Protein AF-A0AAX6GAZ0-F1 (afdb_monomer)

Solvent-accessible surface area (backbone atoms only — not comparable to full-atom values): 19601 Å² total; per-residue (Å²): 135,83,89,80,84,90,84,85,88,91,88,88,88,86,86,82,84,84,81,87,78,88,78,80,88,73,84,75,77,78,73,73,80,70,74,79,78,66,53,72,72,72,68,35,82,92,68,71,55,68,72,58,49,54,53,49,58,52,44,58,52,51,55,28,53,52,43,51,53,56,55,27,67,72,35,75,94,28,41,44,47,46,77,62,55,50,72,45,31,72,80,40,68,53,63,86,88,62,50,61,71,64,56,48,65,75,39,65,75,44,31,40,77,50,67,48,97,87,68,48,50,33,38,30,56,26,77,65,35,48,52,50,53,52,50,53,50,51,54,43,60,77,41,41,69,58,40,52,51,44,54,50,47,56,25,52,35,17,77,81,26,39,45,51,43,68,64,55,58,74,41,27,73,48,46,55,47,61,94,51,36,92,81,50,54,56,72,74,40,69,72,47,35,41,83,46,78,55,94,95,39,54,25,40,30,59,68,57,88,57,73,88,62,64,60,51,72,66,54,59,55,45,63,76,75,40,94,68,80,78,58,60,95,48,45,38,60,73,63,77,90,82,86,75,65,94,84,59,77,62,53,82,82,42,47,72,62,50,52,56,58,35,66,42,63,23,58,35,52,61,39,91,61,86,82,58,54,85,90,37,74,44,39,56,48,24,37,50,48,40,50,55,46,58,32,66,50,21,77,81,59,62,77,65,72,70,65,59,60,76,44,23,77,45,54,64,36,86,87,129

Sequence (320 aa):
MYLRSGIIRPYGSYSFVLMETSHSSLWSCQKRWMTKSKRVQDRSKKKRVHDLEIATERWKVVSKVLTVMEILRKEPEQIIPIRRLEQYRQQINLSKPHKVADFVRKSPKLFELYRDKKGIIWCGLTEKAEKLVEEETRILEDHTEKAVEYVTRFLMMSVDKKLQLDKISIFRRDLGLPHNFRTKWIHMFPEHFRVVQFEDVEYLELISWNPSWAVTELEKRASVQSDFELHSPGLLSLPFPMKFPPNFKKIFRHGGKIEHFQKRPYLSPYADARELIAGSQEFDKRAIAVMHEMLSFTIEKRLVTDHLTHFRREFVMPQS

Foldseek 3Di:
DDDDDDDDDDDDDDDDDDDDDDDDDDPPPPPPPPPPPDPPVNVPPVPDDVVVVVVVVVVLLVQLLVQLQLVLVPDVVSKDFLVVVQVCCVVSVPDPPDRPVNSQVVCVQFWDWDADPVRTIMIGGDPNNVVVVVVLVVVLVVCLVVLLLLVLLVLLLFLQSKDFPVLVLVCCQQLSHDPCNPPPSQVVCPQAWDWDDDPNTIMIHGDDDDVVSLAFPQRVVDVVVDPDDPDDPFKDLAFDDDDDDPPPPCCVVCVVVNVVLSRDIEGRSNDNCPPPDAPDSNLASNLVNVLQRNLVSTPVSDDDVVSSVSCCNRNVHDDD

Structure (mmCIF, N/CA/C/O backbone):
data_AF-A0AAX6GAZ0-F1
#
_entry.id   AF-A0AAX6GAZ0-F1
#
loop_
_atom_site.group_PDB
_atom_site.id
_atom_site.type_symbol
_atom_site.label_atom_id
_atom_site.label_alt_id
_atom_site.label_comp_id
_atom_site.label_asym_id
_atom_site.label_entity_id
_atom_site.label_seq_id
_atom_site.pdbx_PDB_ins_code
_atom_site.Cartn_x
_atom_site.Cartn_y
_atom_site.Cartn_z
_atom_site.occupancy
_atom_site.B_iso_or_equiv
_atom_site.auth_seq_id
_atom_site.auth_comp_id
_atom_site.auth_asym_id
_atom_site.auth_atom_id
_atom_site.pdbx_PDB_model_num
ATOM 1 N N . MET A 1 1 ? 6.257 -54.337 12.267 1.00 31.34 1 MET A N 1
ATOM 2 C CA . MET A 1 1 ? 6.818 -55.338 13.205 1.00 31.34 1 MET A CA 1
ATOM 3 C C . MET A 1 1 ? 7.092 -56.609 12.405 1.00 31.34 1 MET A C 1
ATOM 5 O O . MET A 1 1 ? 6.260 -56.910 11.564 1.00 31.34 1 MET A O 1
ATOM 9 N N . TYR A 1 2 ? 8.231 -57.277 12.665 1.00 29.69 2 TYR A N 1
ATOM 10 C CA . TYR A 1 2 ? 8.937 -58.332 11.886 1.00 29.69 2 TYR A CA 1
ATOM 11 C C . TYR A 1 2 ? 9.709 -57.794 10.652 1.00 29.69 2 TYR A C 1
ATOM 13 O O . TYR A 1 2 ? 9.081 -57.324 9.715 1.00 29.69 2 TYR A O 1
ATOM 21 N N . LEU A 1 3 ? 11.040 -57.543 10.681 1.00 24.56 3 LEU A N 1
ATOM 22 C CA . LEU A 1 3 ? 12.240 -58.434 10.764 1.00 24.56 3 LEU A CA 1
ATOM 23 C C . LEU A 1 3 ? 12.282 -59.434 9.579 1.00 24.56 3 LEU A C 1
ATOM 25 O O . LEU A 1 3 ? 11.281 -60.094 9.363 1.00 24.56 3 LEU A O 1
ATOM 29 N N . ARG A 1 4 ? 13.359 -59.667 8.803 1.00 23.88 4 ARG A N 1
ATOM 30 C CA . ARG A 1 4 ? 14.816 -59.450 8.961 1.00 23.88 4 ARG A CA 1
ATOM 31 C C . ARG A 1 4 ? 15.553 -59.829 7.642 1.00 23.88 4 ARG A C 1
ATOM 33 O O . ARG A 1 4 ? 15.038 -60.671 6.921 1.00 23.88 4 ARG A O 1
ATOM 40 N N . SER A 1 5 ? 16.779 -59.296 7.456 1.00 26.17 5 SER A N 1
ATOM 41 C CA . SER A 1 5 ? 17.986 -59.861 6.765 1.00 26.17 5 SER A CA 1
ATOM 42 C C . SER A 1 5 ? 17.889 -60.284 5.283 1.00 26.17 5 SER A C 1
ATOM 44 O O . SER A 1 5 ? 17.042 -61.089 4.943 1.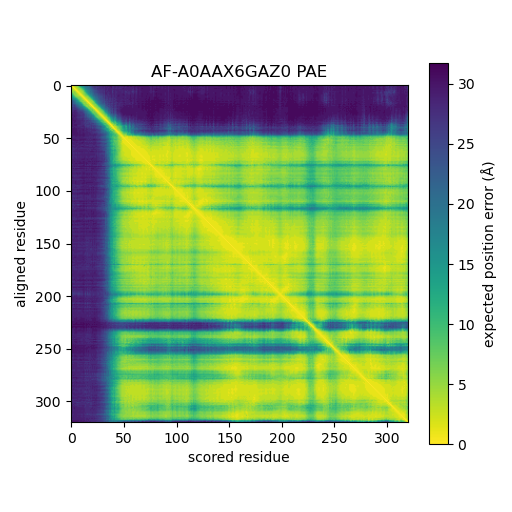00 26.17 5 SER A O 1
ATOM 46 N N . GLY A 1 6 ? 18.705 -59.781 4.339 1.00 24.28 6 GLY A N 1
ATOM 47 C CA . GLY A 1 6 ? 20.176 -59.941 4.190 1.00 24.28 6 GLY A CA 1
ATOM 48 C C . GLY A 1 6 ? 20.452 -61.131 3.234 1.00 24.28 6 GLY A C 1
ATOM 49 O O . GLY A 1 6 ? 19.727 -62.103 3.333 1.00 24.28 6 GLY A O 1
ATOM 50 N N . ILE A 1 7 ? 21.402 -61.218 2.290 1.00 24.00 7 ILE A N 1
ATOM 51 C CA . ILE A 1 7 ? 22.752 -60.660 2.090 1.00 24.00 7 ILE A CA 1
ATOM 52 C C . ILE A 1 7 ? 23.329 -61.348 0.790 1.00 24.00 7 ILE A C 1
ATOM 54 O O . ILE A 1 7 ? 22.975 -62.491 0.530 1.00 24.00 7 ILE A O 1
ATOM 58 N N . ILE A 1 8 ? 24.252 -60.686 0.051 1.00 24.16 8 ILE A N 1
ATOM 59 C CA . ILE A 1 8 ? 25.306 -61.199 -0.903 1.00 24.16 8 ILE A CA 1
ATOM 60 C C . ILE A 1 8 ? 24.989 -61.583 -2.391 1.00 24.16 8 ILE A C 1
ATOM 62 O O . ILE A 1 8 ? 24.456 -62.643 -2.683 1.00 24.16 8 ILE A O 1
ATOM 66 N N . ARG A 1 9 ? 25.389 -60.663 -3.311 1.00 24.00 9 ARG A N 1
ATOM 67 C CA . ARG A 1 9 ? 26.355 -60.664 -4.479 1.00 24.00 9 ARG A CA 1
ATOM 68 C C . ARG A 1 9 ? 27.003 -61.989 -4.997 1.00 24.00 9 ARG A C 1
ATOM 70 O O . ARG A 1 9 ? 26.884 -62.977 -4.292 1.00 24.00 9 ARG A O 1
ATOM 77 N N . PRO A 1 10 ? 27.862 -62.023 -6.069 1.00 34.75 10 PRO A N 1
ATOM 78 C CA . PRO A 1 10 ? 28.277 -61.036 -7.112 1.00 34.75 10 PRO A CA 1
ATOM 79 C C . PRO A 1 10 ? 28.327 -61.621 -8.561 1.00 34.75 10 PRO A C 1
ATOM 81 O O . PRO A 1 10 ? 28.002 -62.777 -8.751 1.00 34.75 10 PRO A O 1
ATOM 84 N N . TYR A 1 11 ? 28.736 -60.816 -9.558 1.00 24.19 11 TYR A N 1
ATOM 85 C CA . TYR A 1 11 ? 29.597 -61.075 -10.751 1.00 24.19 11 TYR A CA 1
ATOM 86 C C . TYR A 1 11 ? 29.263 -59.929 -11.739 1.00 24.19 11 TYR A C 1
ATOM 88 O O . TYR A 1 11 ? 28.099 -59.673 -12.006 1.00 24.19 11 TYR A O 1
ATOM 96 N N . GLY A 1 12 ? 30.175 -59.069 -12.184 1.00 26.08 12 GLY A N 1
ATOM 97 C CA . GLY A 1 12 ? 31.388 -59.378 -12.917 1.00 26.08 12 GLY A CA 1
ATOM 98 C C . GLY A 1 12 ? 32.202 -58.107 -13.175 1.00 26.08 12 GLY A C 1
ATOM 99 O O . GLY A 1 12 ? 31.704 -56.982 -13.170 1.00 26.08 12 GLY A O 1
ATOM 100 N N . SER A 1 13 ? 33.488 -58.358 -13.319 1.00 22.81 13 SER A N 1
ATOM 101 C CA . SER A 1 13 ? 34.640 -57.476 -13.296 1.00 22.81 13 SER A CA 1
ATOM 102 C C . SER A 1 13 ? 34.989 -57.001 -14.705 1.00 22.81 13 SER A C 1
ATOM 104 O O . SER A 1 13 ? 35.033 -57.817 -15.617 1.00 22.81 13 SER A O 1
ATOM 106 N N . TYR A 1 14 ? 35.375 -55.735 -14.855 1.00 24.91 14 TYR A N 1
ATOM 107 C CA . TYR A 1 14 ? 36.353 -55.339 -15.868 1.00 24.91 14 TYR A CA 1
ATOM 108 C C . TYR A 1 14 ? 37.360 -54.387 -15.226 1.00 24.91 14 TYR A C 1
ATOM 110 O O . TYR A 1 14 ? 37.034 -53.266 -14.843 1.00 24.91 14 TYR A O 1
ATOM 118 N N . SER A 1 15 ? 38.583 -54.892 -15.082 1.00 21.42 15 SER A N 1
ATOM 119 C CA . SER A 1 15 ? 39.784 -54.136 -14.749 1.00 21.42 15 SER A CA 1
ATOM 120 C C . SER A 1 15 ? 40.523 -53.840 -16.050 1.00 21.42 15 SER A C 1
ATOM 122 O O . SER A 1 15 ? 40.784 -54.768 -16.815 1.00 21.42 15 SER A O 1
ATOM 124 N N . PHE A 1 16 ? 40.931 -52.590 -16.270 1.00 24.64 16 PHE A N 1
ATOM 125 C CA . PHE A 1 16 ? 42.102 -52.305 -17.095 1.00 24.64 16 PHE A CA 1
ATOM 126 C C . PHE A 1 16 ? 42.997 -51.271 -16.400 1.00 24.64 16 PHE A C 1
ATOM 128 O O . PHE A 1 16 ? 42.630 -50.122 -16.178 1.00 24.64 16 PHE A O 1
ATOM 135 N N . VAL A 1 17 ? 44.129 -51.820 -15.971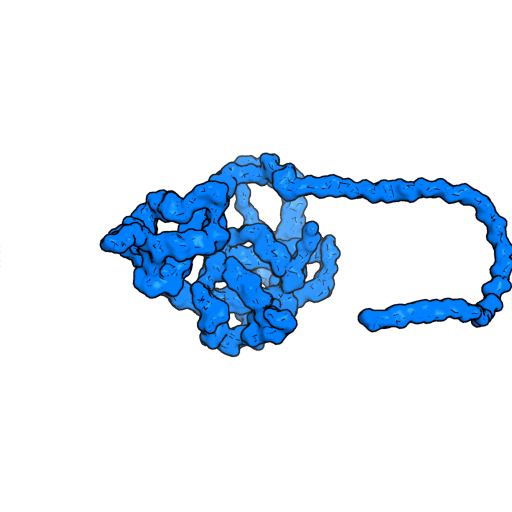 1.00 24.67 17 VAL A N 1
ATOM 136 C CA . VAL A 1 17 ? 45.457 -51.314 -15.611 1.00 24.67 17 VAL A CA 1
ATOM 137 C C . VAL A 1 17 ? 45.743 -49.808 -15.773 1.00 24.67 17 VAL A C 1
ATOM 139 O O . VAL A 1 17 ? 45.821 -49.271 -16.872 1.00 24.67 17 VAL A O 1
ATOM 142 N N . LEU A 1 18 ? 45.968 -49.197 -14.606 1.00 23.12 18 LEU A N 1
ATOM 143 C CA . LEU A 1 18 ? 47.076 -48.325 -14.178 1.00 23.12 18 LEU A CA 1
ATOM 144 C C . LEU A 1 18 ? 47.993 -47.692 -15.243 1.00 23.12 18 LEU A C 1
ATOM 146 O O . LEU A 1 18 ? 48.756 -48.374 -15.921 1.00 23.12 18 LEU A O 1
ATOM 150 N N . MET A 1 19 ? 48.108 -46.366 -15.161 1.00 23.67 19 MET A N 1
ATOM 151 C CA . MET A 1 19 ? 49.418 -45.721 -15.189 1.00 23.67 19 MET A CA 1
ATOM 152 C C . MET A 1 19 ? 49.495 -44.752 -14.004 1.00 23.67 19 MET A C 1
ATOM 154 O O . MET A 1 19 ? 48.753 -43.773 -13.924 1.00 23.67 19 MET A O 1
ATOM 158 N N . GLU A 1 20 ? 50.333 -45.107 -13.033 1.00 22.83 20 GLU A N 1
ATOM 159 C CA . GLU A 1 20 ? 50.678 -44.284 -11.880 1.00 22.83 20 GLU A CA 1
ATOM 160 C C . GLU A 1 20 ? 51.529 -43.092 -12.319 1.00 22.83 20 GLU A C 1
ATOM 162 O O . GLU A 1 20 ? 52.577 -43.259 -12.937 1.00 22.83 20 GLU A O 1
ATOM 167 N N . THR A 1 21 ? 51.145 -41.899 -11.880 1.00 25.84 21 THR A N 1
ATOM 168 C CA . THR A 1 21 ? 52.117 -40.892 -11.452 1.00 25.84 21 THR A CA 1
ATOM 169 C C . THR A 1 21 ? 51.657 -40.364 -10.104 1.00 25.84 21 THR A C 1
ATOM 171 O O . THR A 1 21 ? 50.652 -39.663 -9.983 1.00 25.84 21 THR A O 1
ATOM 174 N N . SER A 1 22 ? 52.383 -40.792 -9.082 1.00 25.97 22 SER A N 1
ATOM 175 C CA . SER A 1 22 ? 52.376 -40.288 -7.719 1.00 25.97 22 SER A CA 1
ATOM 176 C C . SER A 1 22 ? 52.582 -38.773 -7.697 1.00 25.97 22 SER A C 1
ATOM 178 O O . SER A 1 22 ? 53.432 -38.276 -8.415 1.00 25.97 22 SER A O 1
ATOM 180 N N . HIS A 1 23 ? 51.821 -38.049 -6.869 1.00 26.89 23 HIS A N 1
ATOM 181 C CA . HIS A 1 23 ? 52.318 -36.952 -6.026 1.00 26.89 23 HIS A CA 1
ATOM 182 C C . HIS A 1 23 ? 51.194 -36.446 -5.099 1.00 26.89 23 HIS A C 1
ATOM 184 O O . HIS A 1 23 ? 50.243 -35.796 -5.519 1.00 26.89 23 HIS A O 1
ATOM 190 N N . SER A 1 24 ? 51.334 -36.786 -3.813 1.00 27.95 24 SER A N 1
ATOM 191 C CA . SER A 1 24 ? 50.908 -36.025 -2.626 1.00 27.95 24 SER A CA 1
ATOM 192 C C . SER A 1 24 ? 49.615 -35.197 -2.716 1.00 27.95 24 SER A C 1
ATOM 194 O O . SER A 1 24 ? 49.619 -34.032 -3.118 1.00 27.95 24 SER A O 1
ATOM 196 N N . SER A 1 25 ? 48.524 -35.747 -2.181 1.00 25.48 25 SER A N 1
ATOM 197 C CA . SER A 1 25 ? 47.324 -34.993 -1.820 1.00 25.48 25 SER A CA 1
ATOM 198 C C . SER A 1 25 ? 47.608 -34.047 -0.644 1.00 25.48 25 SER A C 1
ATOM 200 O O . SER A 1 25 ? 47.438 -34.411 0.521 1.00 25.48 25 SER A O 1
ATOM 202 N N . LEU A 1 26 ? 48.011 -32.812 -0.935 1.00 26.64 26 LEU A N 1
ATOM 203 C CA . LEU A 1 26 ? 47.808 -31.699 -0.013 1.00 26.64 26 LEU A CA 1
ATOM 204 C C . LEU A 1 26 ? 46.332 -31.314 -0.084 1.00 26.64 26 LEU A C 1
ATOM 206 O O . LEU A 1 26 ? 45.856 -30.802 -1.096 1.00 26.64 26 LEU A O 1
ATOM 210 N N . TRP A 1 27 ? 45.602 -31.583 0.995 1.00 27.09 27 TRP A N 1
ATOM 211 C CA . TRP A 1 27 ? 44.260 -31.059 1.212 1.00 27.09 27 TRP A CA 1
ATOM 212 C C . TRP A 1 27 ? 44.312 -29.528 1.191 1.00 27.09 27 TRP A C 1
ATOM 214 O O . TRP A 1 27 ? 44.574 -28.874 2.202 1.00 27.09 27 TRP A O 1
ATOM 224 N N . SER A 1 28 ? 44.061 -28.935 0.026 1.00 29.05 28 SER A N 1
ATOM 225 C CA . SER A 1 28 ? 43.787 -27.513 -0.089 1.00 29.05 28 SER A CA 1
ATOM 226 C C . SER A 1 28 ? 42.382 -27.274 0.459 1.00 29.05 28 SER A C 1
ATOM 228 O O . SER A 1 28 ? 41.362 -27.387 -0.215 1.00 29.05 28 SER A O 1
ATOM 230 N N . CYS A 1 29 ? 42.328 -26.966 1.752 1.00 28.50 29 CYS A N 1
ATOM 231 C CA . CYS A 1 29 ? 41.165 -26.367 2.379 1.00 28.50 29 CYS A CA 1
ATOM 232 C C . CYS A 1 29 ? 40.899 -25.033 1.664 1.00 28.50 29 CYS A C 1
ATOM 234 O O . CYS A 1 29 ? 41.477 -24.000 2.013 1.00 28.50 29 CYS A O 1
ATOM 236 N N . GLN A 1 30 ? 40.067 -25.056 0.617 1.00 33.41 30 GLN A N 1
ATOM 237 C CA . GLN A 1 30 ? 39.511 -23.857 0.004 1.00 33.41 30 GLN A CA 1
ATOM 238 C C . GLN A 1 30 ? 38.629 -23.185 1.056 1.00 33.41 30 GLN A C 1
ATOM 240 O O . GLN A 1 30 ? 37.420 -23.398 1.145 1.00 33.41 30 GLN A O 1
ATOM 245 N N . LYS A 1 31 ? 39.262 -22.354 1.889 1.00 29.17 31 LYS A N 1
ATOM 246 C CA . LYS A 1 31 ? 38.588 -21.349 2.699 1.00 29.17 31 LYS A CA 1
ATOM 247 C C . LYS A 1 31 ? 37.844 -20.447 1.726 1.00 29.17 31 LYS A C 1
ATOM 249 O O . LYS A 1 31 ? 38.404 -19.498 1.185 1.00 29.17 31 LYS A O 1
ATOM 254 N N . ARG A 1 32 ? 36.570 -20.757 1.496 1.00 29.94 32 ARG A N 1
ATOM 255 C CA . ARG A 1 32 ? 35.596 -19.833 0.927 1.00 29.94 32 ARG A CA 1
ATOM 256 C C . ARG A 1 32 ? 35.635 -18.611 1.837 1.00 29.94 32 ARG A C 1
ATOM 258 O O . ARG A 1 32 ? 35.181 -18.672 2.980 1.00 29.94 32 ARG A O 1
ATOM 265 N N . TRP A 1 33 ? 36.244 -17.525 1.372 1.00 26.61 33 TRP A N 1
ATOM 266 C CA . TRP A 1 33 ? 36.152 -16.237 2.040 1.00 26.61 33 TRP A CA 1
ATOM 267 C C . TRP A 1 33 ? 34.685 -15.826 1.957 1.00 26.61 33 TRP A C 1
ATOM 269 O O . TRP A 1 33 ? 34.254 -15.190 1.000 1.00 26.61 33 TRP A O 1
ATOM 279 N N . MET A 1 34 ? 33.886 -16.253 2.937 1.00 28.30 34 MET A N 1
ATOM 280 C CA . MET A 1 34 ? 32.568 -15.688 3.152 1.00 28.30 34 MET A CA 1
ATOM 281 C C . MET A 1 34 ? 32.798 -14.208 3.412 1.00 28.30 34 MET A C 1
ATOM 283 O O . MET A 1 34 ? 33.282 -13.818 4.478 1.00 28.30 34 MET A O 1
ATOM 287 N N . THR A 1 35 ? 32.483 -13.370 2.426 1.00 39.78 35 THR A N 1
ATOM 288 C CA . THR A 1 35 ? 32.323 -11.941 2.653 1.00 39.78 35 THR A CA 1
ATOM 289 C C . THR A 1 35 ? 31.404 -11.806 3.855 1.00 39.78 35 THR A C 1
ATOM 291 O O . THR A 1 35 ? 30.259 -12.256 3.795 1.00 39.78 35 THR A O 1
ATOM 294 N N . LYS A 1 36 ? 31.913 -11.262 4.968 1.00 36.78 36 LYS A N 1
ATOM 295 C CA . LYS A 1 36 ? 31.123 -11.016 6.176 1.00 36.78 36 LYS A CA 1
ATOM 296 C C . LYS A 1 36 ? 29.946 -10.132 5.774 1.00 36.78 36 LYS A C 1
ATOM 298 O O . LYS A 1 36 ? 30.092 -8.912 5.672 1.00 36.78 36 LYS A O 1
ATOM 303 N N . SER A 1 37 ? 28.795 -10.741 5.497 1.00 43.91 37 SER A N 1
ATOM 304 C CA . SER A 1 37 ? 27.565 -10.017 5.222 1.00 43.91 37 SER A CA 1
ATOM 305 C C . SER A 1 37 ? 27.183 -9.329 6.523 1.00 43.91 37 SER A C 1
ATOM 307 O O . SER A 1 37 ? 26.606 -9.926 7.429 1.00 43.91 37 SER A O 1
ATOM 309 N N . LYS A 1 38 ? 27.619 -8.075 6.677 1.00 41.69 38 LYS A N 1
ATOM 310 C CA . LYS A 1 38 ? 27.139 -7.210 7.752 1.00 41.69 38 LYS A CA 1
ATOM 311 C C . LYS A 1 38 ? 25.622 -7.181 7.636 1.00 41.69 38 LYS A C 1
ATOM 313 O O . LYS A 1 38 ? 25.120 -6.805 6.572 1.00 41.69 38 LYS A O 1
ATOM 318 N N . ARG A 1 39 ? 24.921 -7.554 8.715 1.00 43.38 39 ARG A N 1
ATOM 319 C CA . ARG A 1 39 ? 23.458 -7.460 8.808 1.00 43.38 39 ARG A CA 1
ATOM 320 C C . ARG A 1 39 ? 23.029 -6.078 8.313 1.00 43.38 39 ARG A C 1
ATOM 322 O O . ARG A 1 39 ? 23.723 -5.089 8.554 1.00 43.38 39 ARG A O 1
ATOM 329 N N . VAL A 1 40 ? 21.884 -5.984 7.638 1.00 47.94 40 VAL A N 1
ATOM 330 C CA . VAL A 1 40 ? 21.352 -4.710 7.111 1.00 47.94 40 VAL A CA 1
ATOM 331 C C . VAL A 1 40 ? 21.334 -3.618 8.195 1.00 47.94 40 VAL A C 1
ATOM 333 O O . VAL A 1 40 ? 21.665 -2.461 7.928 1.00 47.94 40 VAL A O 1
ATOM 336 N N . GLN A 1 41 ? 21.085 -4.006 9.451 1.00 45.56 41 GLN A N 1
ATOM 337 C CA . GLN A 1 41 ? 21.157 -3.118 10.613 1.00 45.56 41 GLN A CA 1
ATOM 338 C C . GLN A 1 41 ? 22.557 -2.508 10.842 1.00 45.56 41 GLN A C 1
ATOM 340 O O . GLN A 1 41 ? 22.654 -1.302 11.081 1.00 45.56 41 GLN A O 1
ATOM 345 N N . ASP A 1 42 ? 23.640 -3.268 10.661 1.00 43.31 42 ASP A N 1
ATOM 346 C CA . ASP A 1 42 ? 25.026 -2.793 10.808 1.00 43.31 42 ASP A CA 1
ATOM 347 C C . ASP A 1 42 ? 25.480 -1.901 9.646 1.00 43.31 42 ASP A C 1
ATOM 349 O O . ASP A 1 42 ? 26.317 -1.014 9.826 1.00 43.31 42 ASP A O 1
ATOM 353 N N . ARG A 1 43 ? 24.900 -2.071 8.449 1.00 49.47 43 ARG A N 1
ATOM 354 C CA . ARG A 1 43 ? 25.117 -1.149 7.316 1.00 49.47 43 ARG A CA 1
ATOM 355 C C . ARG A 1 43 ? 24.449 0.218 7.536 1.00 49.47 43 ARG A C 1
ATOM 357 O O . ARG A 1 43 ? 24.825 1.185 6.870 1.00 49.47 43 ARG A O 1
ATOM 364 N N . SER A 1 44 ? 23.476 0.304 8.449 1.00 53.56 44 SER A N 1
ATOM 365 C CA . SER A 1 44 ? 22.546 1.436 8.549 1.00 53.56 44 SER A CA 1
ATOM 366 C C . SER A 1 44 ? 22.961 2.551 9.519 1.00 53.56 44 SER A C 1
ATOM 368 O O . SER A 1 44 ? 22.651 3.700 9.235 1.00 53.56 44 SER A O 1
ATOM 370 N N . LYS A 1 45 ? 23.719 2.293 10.598 1.00 48.84 45 LYS A N 1
ATOM 371 C CA . LYS A 1 45 ? 23.986 3.310 11.650 1.00 48.84 45 LYS A CA 1
ATOM 372 C C . LYS A 1 45 ? 24.606 4.632 11.149 1.00 48.84 45 LYS A C 1
ATOM 374 O O . LYS A 1 45 ? 24.386 5.666 11.756 1.00 48.84 45 LYS A O 1
ATOM 379 N N . LYS A 1 46 ? 25.347 4.626 10.029 1.00 51.19 46 LYS A N 1
ATOM 380 C CA . LYS A 1 46 ? 25.949 5.832 9.405 1.00 51.19 46 LYS A CA 1
ATOM 381 C C . LYS A 1 46 ? 25.137 6.422 8.232 1.00 51.19 46 LYS A C 1
ATOM 383 O O . LYS A 1 46 ? 25.620 7.326 7.551 1.00 51.19 46 LYS A O 1
ATOM 388 N N . LYS A 1 47 ? 23.966 5.859 7.916 1.00 55.88 47 LYS A N 1
ATOM 389 C CA . LYS A 1 47 ? 23.162 6.172 6.716 1.00 55.88 47 LYS A CA 1
ATOM 390 C C . LYS A 1 47 ? 21.714 6.573 7.023 1.00 55.88 47 LYS A C 1
ATOM 392 O O . LYS A 1 47 ? 20.962 6.811 6.084 1.00 55.88 47 LYS A O 1
ATOM 397 N N . ARG A 1 48 ? 21.313 6.616 8.294 1.00 65.06 48 ARG A N 1
ATOM 398 C CA . ARG A 1 48 ? 19.948 6.978 8.682 1.00 65.06 48 ARG A CA 1
ATOM 399 C C . ARG A 1 48 ? 19.803 8.493 8.762 1.00 65.06 48 ARG A C 1
ATOM 401 O O . ARG A 1 48 ? 20.691 9.179 9.261 1.00 65.06 48 ARG A O 1
ATOM 408 N N . VAL A 1 49 ? 18.703 8.993 8.214 1.00 76.00 49 VAL A N 1
ATOM 409 C CA . VAL A 1 49 ? 18.310 10.402 8.294 1.00 76.00 49 VAL A CA 1
ATOM 410 C C . VAL A 1 49 ? 17.447 10.548 9.540 1.00 76.00 49 VAL A C 1
ATOM 412 O O . VAL A 1 49 ? 16.427 9.870 9.640 1.00 76.00 49 VAL A O 1
ATOM 415 N N . HIS A 1 50 ? 17.861 11.401 10.476 1.00 79.75 50 HIS A N 1
ATOM 416 C CA . HIS A 1 50 ? 17.224 11.527 11.791 1.00 79.75 50 HIS A CA 1
ATOM 417 C C . HIS A 1 50 ? 15.717 11.816 11.700 1.00 79.75 50 HIS A C 1
ATOM 419 O O . HIS A 1 50 ? 14.915 11.141 12.341 1.00 79.75 50 HIS A O 1
ATOM 425 N N . ASP A 1 51 ? 15.320 12.734 10.819 1.00 80.19 51 ASP A N 1
ATOM 426 C CA . ASP A 1 51 ? 13.911 13.102 10.637 1.00 80.19 51 ASP A CA 1
ATOM 427 C C . ASP A 1 51 ? 13.057 11.920 10.150 1.00 80.19 51 ASP A C 1
ATOM 429 O O . ASP A 1 51 ? 11.923 11.732 10.597 1.00 80.19 51 ASP A O 1
ATOM 433 N N . LEU A 1 52 ? 13.618 11.061 9.287 1.00 81.00 52 LEU A N 1
ATOM 434 C CA . LEU A 1 52 ? 12.944 9.843 8.828 1.00 81.00 52 LEU A CA 1
ATOM 435 C C . LEU A 1 52 ? 12.826 8.801 9.945 1.00 81.00 52 LEU A C 1
ATOM 437 O O . LEU A 1 52 ? 11.841 8.064 9.984 1.00 81.00 52 LEU A O 1
ATOM 441 N N . GLU A 1 53 ? 13.788 8.736 10.870 1.00 83.88 53 GLU A N 1
ATOM 442 C CA . GLU A 1 53 ? 13.682 7.866 12.047 1.00 83.88 53 GLU A CA 1
ATOM 443 C C . GLU A 1 53 ? 12.550 8.323 12.968 1.00 83.88 53 GLU A C 1
ATOM 445 O O . GLU A 1 53 ? 11.719 7.502 13.354 1.00 83.88 53 GLU A O 1
ATOM 450 N N . ILE A 1 54 ? 12.453 9.627 13.251 1.00 87.19 54 ILE A N 1
ATOM 451 C CA . ILE A 1 54 ? 11.359 10.189 14.057 1.00 87.19 54 ILE A CA 1
ATOM 452 C C . ILE A 1 54 ? 10.006 9.871 13.412 1.00 87.19 54 ILE A C 1
ATOM 454 O O . ILE A 1 54 ? 9.090 9.395 14.090 1.00 87.19 54 ILE A O 1
ATOM 458 N N . ALA A 1 55 ? 9.876 10.097 12.102 1.00 86.94 55 ALA A N 1
ATOM 459 C CA . ALA A 1 55 ? 8.657 9.779 11.363 1.00 86.94 55 ALA A CA 1
ATOM 460 C C . ALA A 1 55 ? 8.320 8.279 11.429 1.00 86.94 55 ALA A C 1
ATOM 462 O O . ALA A 1 55 ? 7.160 7.914 11.620 1.00 86.94 55 ALA A O 1
ATOM 463 N N . THR A 1 56 ? 9.331 7.411 11.338 1.00 86.69 56 THR A N 1
ATOM 464 C CA . THR A 1 56 ? 9.166 5.954 11.432 1.00 86.69 56 THR A CA 1
ATOM 465 C C . THR A 1 56 ? 8.684 5.527 12.819 1.00 86.69 56 THR A C 1
ATOM 467 O O . THR A 1 56 ? 7.757 4.725 12.923 1.00 86.69 56 THR A O 1
ATOM 470 N N . GLU A 1 57 ? 9.257 6.066 13.898 1.00 89.75 57 GLU A N 1
ATOM 471 C CA . GLU A 1 57 ? 8.822 5.730 15.261 1.00 89.75 57 GLU A CA 1
ATOM 472 C C . GLU A 1 57 ? 7.400 6.225 15.550 1.00 89.75 57 GLU A C 1
ATOM 474 O O . GLU A 1 57 ? 6.598 5.492 16.132 1.00 89.75 57 GLU A O 1
ATOM 479 N N . ARG A 1 58 ? 7.039 7.424 15.075 1.00 90.62 58 ARG A N 1
ATOM 480 C CA . ARG A 1 58 ? 5.656 7.923 15.158 1.00 90.62 58 ARG A CA 1
ATOM 481 C C . ARG A 1 58 ? 4.695 7.036 14.370 1.00 90.62 58 ARG A C 1
ATOM 483 O O . ARG A 1 58 ? 3.629 6.687 14.876 1.00 90.62 58 ARG A O 1
ATOM 490 N N . TRP A 1 59 ? 5.092 6.608 13.172 1.00 89.44 59 TRP A N 1
ATOM 491 C CA . TRP A 1 59 ? 4.283 5.717 12.344 1.00 89.44 59 TRP A CA 1
ATOM 492 C C . TRP A 1 59 ? 4.007 4.372 13.011 1.00 89.44 59 TRP A C 1
ATOM 494 O O . TRP A 1 59 ? 2.892 3.871 12.922 1.00 89.44 59 TRP A O 1
ATOM 504 N N . LYS A 1 60 ? 4.971 3.806 13.747 1.00 89.75 60 LYS A N 1
ATOM 505 C CA . LYS A 1 60 ? 4.729 2.574 14.512 1.00 89.75 60 LYS A CA 1
ATOM 506 C C . LYS A 1 60 ? 3.592 2.734 15.512 1.00 89.75 60 LYS A C 1
ATOM 508 O O . LYS A 1 60 ? 2.870 1.776 15.732 1.00 89.75 60 LYS A O 1
ATOM 513 N N . VAL A 1 61 ? 3.423 3.902 16.131 1.00 92.25 61 VAL A N 1
ATOM 514 C CA . VAL A 1 61 ? 2.297 4.142 17.048 1.00 92.25 61 VAL A CA 1
ATOM 515 C C . VAL A 1 61 ? 0.989 4.244 16.266 1.00 92.25 61 VAL A C 1
ATOM 517 O O . VAL A 1 61 ? 0.027 3.564 16.614 1.00 92.25 61 VAL A O 1
ATOM 520 N N . VAL A 1 62 ? 0.978 5.021 15.179 1.00 92.31 62 VAL A N 1
ATOM 521 C CA . VAL A 1 62 ? -0.198 5.192 14.307 1.00 92.31 62 VAL A CA 1
ATOM 522 C C . 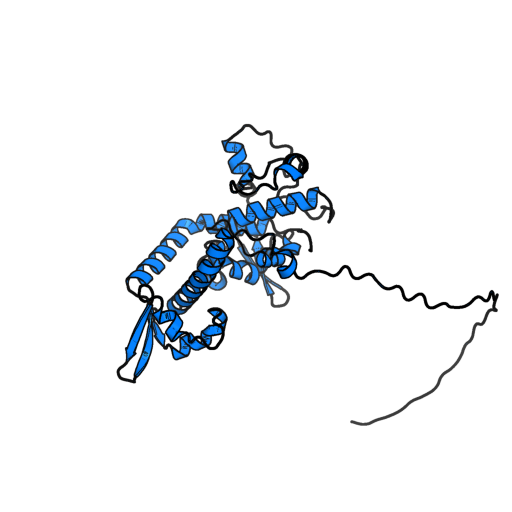VAL A 1 62 ? -0.668 3.853 13.739 1.00 92.31 62 VAL A C 1
ATOM 524 O O . VAL A 1 62 ? -1.843 3.525 13.840 1.00 92.31 62 VAL A O 1
ATOM 527 N N . SER A 1 63 ? 0.248 3.028 13.234 1.00 91.31 63 SER A N 1
ATOM 528 C CA . SER A 1 63 ? -0.054 1.698 12.700 1.00 91.31 63 SER A CA 1
ATOM 529 C C . SER A 1 63 ? -0.791 0.822 13.722 1.00 91.31 63 SER A C 1
ATOM 531 O O . SER A 1 63 ? -1.794 0.198 13.382 1.00 91.31 63 SER A O 1
ATOM 533 N N . LYS A 1 64 ? -0.374 0.851 14.997 1.00 94.06 64 LYS A N 1
ATOM 534 C CA . LYS A 1 64 ? -1.041 0.119 16.089 1.00 94.06 64 LYS A CA 1
ATOM 535 C C . LYS A 1 64 ? -2.441 0.648 16.375 1.00 94.06 64 LYS A C 1
ATOM 537 O O . LYS A 1 64 ? -3.358 -0.148 16.549 1.00 94.06 64 LYS A O 1
ATOM 542 N N . VAL A 1 65 ? -2.602 1.972 16.411 1.00 95.19 65 VAL A N 1
ATOM 543 C CA . VAL A 1 65 ? -3.909 2.629 16.578 1.00 95.19 65 VAL A CA 1
ATOM 544 C C . VAL A 1 65 ? -4.854 2.213 15.453 1.00 95.19 65 VAL A C 1
ATOM 546 O O . VAL A 1 65 ? -5.948 1.731 15.730 1.00 95.19 65 VAL A O 1
ATOM 549 N N . LEU A 1 66 ? -4.404 2.296 14.199 1.00 92.75 66 LEU A N 1
ATOM 550 C CA . LEU A 1 66 ? -5.188 1.887 13.034 1.00 92.75 66 LEU A CA 1
ATOM 551 C C . LEU A 1 66 ? -5.557 0.398 13.087 1.00 92.75 66 LEU A C 1
ATOM 553 O O . LEU A 1 66 ? -6.639 0.009 12.659 1.00 92.75 66 LEU A O 1
ATOM 557 N N . THR A 1 67 ? -4.682 -0.474 13.599 1.00 93.44 67 THR A N 1
ATOM 558 C CA . THR A 1 67 ? -5.020 -1.894 13.812 1.00 93.44 67 THR A CA 1
ATOM 559 C C . THR A 1 67 ? -6.142 -2.067 14.830 1.00 93.44 67 THR A C 1
ATOM 561 O O . THR A 1 67 ? -7.070 -2.824 14.563 1.00 93.44 67 THR A O 1
ATOM 564 N N . VAL A 1 68 ? -6.110 -1.345 15.954 1.00 95.00 68 VAL A N 1
ATOM 565 C CA . VAL A 1 68 ? -7.205 -1.380 16.939 1.00 95.00 68 VAL A CA 1
ATOM 566 C C . VAL A 1 68 ? -8.511 -0.864 16.328 1.00 95.00 68 VAL A C 1
ATOM 568 O O . VAL A 1 68 ? -9.533 -1.525 16.477 1.00 95.00 68 VAL A O 1
ATOM 571 N N . MET A 1 69 ? -8.477 0.248 15.585 1.00 94.06 69 MET A N 1
ATOM 572 C CA . MET A 1 69 ? -9.661 0.776 14.891 1.00 94.06 69 MET A CA 1
ATOM 573 C C . MET A 1 69 ? -10.251 -0.236 13.899 1.00 94.06 69 MET A C 1
ATOM 575 O O . MET A 1 69 ? -11.461 -0.424 13.861 1.00 94.06 69 MET A O 1
ATOM 579 N N . GLU A 1 70 ? -9.414 -0.945 13.135 1.00 91.50 70 GLU A N 1
ATOM 580 C CA . GLU A 1 70 ? -9.891 -1.977 12.205 1.00 91.50 70 GLU A CA 1
ATOM 581 C C . GLU A 1 70 ? -10.485 -3.200 12.913 1.00 91.50 70 GLU A C 1
ATOM 583 O O . GLU A 1 70 ? -11.424 -3.794 12.388 1.00 91.50 70 GLU A O 1
ATOM 588 N N . ILE A 1 71 ? -9.965 -3.583 14.084 1.00 93.44 71 ILE A N 1
ATOM 589 C CA . ILE A 1 71 ? -10.560 -4.653 14.898 1.00 93.44 71 ILE A CA 1
ATOM 590 C C . ILE A 1 71 ? -11.936 -4.216 15.404 1.00 93.44 71 ILE A C 1
ATOM 592 O O . ILE A 1 71 ? -12.895 -4.962 15.237 1.00 93.44 71 ILE A O 1
ATOM 596 N N . LEU A 1 72 ? -12.045 -3.006 15.963 1.00 94.12 72 LEU A N 1
ATOM 597 C CA . LEU A 1 72 ? -13.315 -2.466 16.459 1.00 94.12 72 LEU A CA 1
ATOM 598 C C . LEU A 1 72 ? -14.349 -2.353 15.338 1.00 94.12 72 LEU A C 1
ATOM 600 O O . LEU A 1 72 ? -15.477 -2.787 15.518 1.00 94.12 72 LEU A O 1
ATOM 604 N N . ARG A 1 73 ? -13.951 -1.896 14.145 1.00 90.75 73 ARG A N 1
ATOM 605 C CA . ARG A 1 73 ? -14.839 -1.803 12.974 1.00 90.75 73 ARG A CA 1
ATOM 606 C C . ARG A 1 73 ? -15.487 -3.138 12.578 1.00 90.75 73 ARG A C 1
ATOM 608 O O . ARG A 1 73 ? -16.527 -3.127 11.933 1.00 90.75 73 ARG A O 1
ATOM 615 N N . LYS A 1 74 ? -14.869 -4.277 12.906 1.00 88.75 74 LYS A N 1
ATOM 616 C CA . LYS A 1 74 ? -15.412 -5.611 12.592 1.00 88.75 74 LYS A CA 1
ATOM 617 C C . LYS A 1 74 ? -16.440 -6.100 13.612 1.00 88.75 74 LYS A C 1
ATOM 619 O O . LYS A 1 74 ? -17.155 -7.052 13.315 1.00 88.75 74 LYS A O 1
ATOM 624 N N . GLU A 1 75 ? -16.478 -5.514 14.803 1.00 92.00 75 GLU A N 1
ATOM 625 C CA . GLU A 1 75 ? -17.417 -5.904 15.853 1.00 92.00 75 GLU A CA 1
ATOM 626 C C . GLU A 1 75 ? -18.729 -5.109 15.712 1.00 92.00 75 GLU A C 1
ATOM 628 O O . GLU A 1 75 ? -18.714 -3.956 15.264 1.00 92.00 75 GLU A O 1
ATOM 633 N N . PRO A 1 76 ? -19.875 -5.703 16.089 1.00 84.69 76 PRO A N 1
ATOM 634 C CA . PRO A 1 76 ? -21.139 -4.978 16.141 1.00 84.69 76 PRO A CA 1
ATOM 635 C C . PRO A 1 76 ? -21.026 -3.816 17.137 1.00 84.69 76 PRO A C 1
ATOM 637 O O . PRO A 1 76 ? -20.348 -3.937 18.156 1.00 84.69 76 PRO A O 1
ATOM 640 N N . GLU A 1 77 ? -21.653 -2.683 16.820 1.00 87.31 77 GLU A N 1
ATOM 641 C CA . GLU A 1 77 ? -21.585 -1.440 17.616 1.00 87.31 77 GLU A CA 1
ATOM 642 C C . GLU A 1 77 ? -20.169 -0.863 17.795 1.00 87.31 77 GLU A C 1
ATOM 644 O O . GLU A 1 77 ? -19.986 0.069 18.562 1.00 87.31 77 GLU A O 1
ATOM 649 N N . GLN A 1 78 ? -19.154 -1.393 17.098 1.00 91.38 78 GLN A N 1
ATOM 650 C CA . GLN A 1 78 ? -17.760 -0.942 17.189 1.00 91.38 78 GLN A CA 1
ATOM 651 C C . GLN A 1 78 ? -17.158 -1.023 18.603 1.00 91.38 78 GLN A C 1
ATOM 653 O O . GLN A 1 78 ? -16.231 -0.283 18.952 1.00 91.38 78 GLN A O 1
ATOM 658 N N . ILE A 1 79 ? -17.656 -1.963 19.414 1.00 93.69 79 ILE A N 1
ATOM 659 C CA . ILE A 1 79 ? -17.256 -2.158 20.808 1.00 93.69 79 ILE A CA 1
ATOM 660 C C . ILE A 1 79 ? -16.850 -3.617 21.053 1.00 93.69 79 ILE A C 1
ATOM 662 O O . ILE A 1 79 ? -17.459 -4.561 20.558 1.00 93.69 79 ILE A O 1
ATOM 666 N N . ILE A 1 80 ? -15.800 -3.827 21.853 1.00 95.94 80 ILE A N 1
ATOM 667 C CA . ILE A 1 80 ? -15.283 -5.156 22.200 1.00 95.94 80 ILE A CA 1
ATOM 668 C C . ILE A 1 80 ? -14.852 -5.234 23.677 1.00 95.94 80 ILE A C 1
ATOM 670 O O . ILE A 1 80 ? -14.291 -4.274 24.218 1.00 95.94 80 ILE A O 1
ATOM 674 N N . PRO A 1 81 ? -15.020 -6.380 24.369 1.00 96.00 81 PRO A N 1
ATOM 675 C CA . PRO A 1 81 ? -14.417 -6.571 25.683 1.00 96.00 81 PRO A CA 1
ATOM 676 C C . PRO A 1 81 ? -12.891 -6.506 25.589 1.00 96.00 81 PRO A C 1
ATOM 678 O O . PRO A 1 81 ? -12.289 -7.181 24.749 1.00 96.00 81 PRO A O 1
ATOM 681 N N . ILE A 1 82 ? -12.232 -5.809 26.520 1.00 95.12 82 ILE A N 1
ATOM 682 C CA . ILE A 1 82 ? -10.761 -5.701 26.543 1.00 95.12 82 ILE A CA 1
ATOM 683 C C . ILE A 1 82 ? -10.076 -7.071 26.568 1.00 95.12 82 ILE A C 1
ATOM 685 O O . ILE A 1 82 ? -9.020 -7.250 25.967 1.00 95.12 82 ILE A O 1
ATOM 689 N N . ARG A 1 83 ? -10.695 -8.068 27.210 1.00 93.75 83 ARG A N 1
ATOM 690 C CA . ARG A 1 83 ? -10.182 -9.443 27.236 1.00 93.75 83 ARG A CA 1
ATOM 691 C C . ARG A 1 83 ? -10.121 -10.079 25.841 1.00 93.75 83 ARG A C 1
ATOM 693 O O . ARG A 1 83 ? -9.177 -10.818 25.578 1.00 93.75 83 ARG A O 1
ATOM 700 N N . ARG A 1 84 ? -11.098 -9.803 24.966 1.00 94.75 84 ARG A N 1
ATOM 701 C CA . ARG A 1 84 ? -11.074 -10.249 23.562 1.00 94.75 84 ARG A CA 1
ATOM 702 C C . ARG A 1 84 ? -10.077 -9.416 22.760 1.00 94.75 84 ARG A C 1
ATOM 704 O O . ARG A 1 84 ? -9.292 -9.989 22.018 1.00 94.75 84 ARG A O 1
ATOM 711 N N . LEU A 1 85 ? -10.012 -8.101 22.984 1.00 94.56 85 LEU A N 1
ATOM 712 C CA . LEU A 1 85 ? -9.024 -7.247 22.313 1.00 94.56 85 LEU A CA 1
ATOM 713 C C . LEU A 1 85 ? -7.571 -7.672 22.608 1.00 94.56 85 LEU A C 1
ATOM 715 O O . LEU A 1 85 ? -6.721 -7.643 21.723 1.00 94.56 85 LEU A O 1
ATOM 719 N N . GLU A 1 86 ? -7.286 -8.142 23.826 1.00 93.88 86 GLU A N 1
ATOM 720 C CA . GLU A 1 86 ? -5.966 -8.664 24.213 1.00 93.88 86 GLU A CA 1
ATOM 721 C C . GLU A 1 86 ? -5.555 -9.913 23.401 1.00 93.88 86 GLU A C 1
ATOM 723 O O . GLU A 1 86 ? -4.362 -10.167 23.234 1.00 93.88 86 GLU A O 1
ATOM 728 N N . GLN A 1 87 ? -6.501 -10.662 22.818 1.00 94.25 87 GLN A N 1
ATOM 729 C CA . GLN A 1 87 ? -6.196 -11.790 21.922 1.00 94.25 87 GLN A CA 1
ATOM 730 C C . GLN A 1 87 ? -5.563 -11.319 20.601 1.00 94.25 87 GLN A C 1
ATOM 732 O O . GLN A 1 87 ? -4.741 -12.025 20.021 1.00 94.25 87 GLN A O 1
ATOM 737 N N . TYR A 1 88 ? -5.850 -10.086 20.172 1.00 92.62 88 TYR A N 1
ATOM 738 C CA . TYR A 1 88 ? -5.284 -9.471 18.967 1.00 92.62 88 TYR A CA 1
ATOM 739 C C . TYR A 1 88 ? -3.920 -8.806 19.196 1.00 92.62 88 TYR A C 1
ATOM 741 O O . TYR A 1 88 ? -3.378 -8.149 18.307 1.00 92.62 88 TYR A O 1
ATOM 749 N N . ARG A 1 89 ? -3.311 -8.989 20.371 1.00 92.62 89 ARG A N 1
ATOM 750 C CA . ARG A 1 89 ? -2.031 -8.380 20.759 1.00 92.62 89 ARG A CA 1
ATOM 751 C C . ARG A 1 89 ? -0.915 -8.515 19.717 1.00 92.62 89 ARG A C 1
ATOM 753 O O . ARG A 1 89 ? -0.150 -7.569 19.531 1.00 92.62 89 ARG A O 1
ATOM 760 N N . GLN A 1 90 ? -0.804 -9.680 19.075 1.00 91.38 90 GLN A N 1
ATOM 761 C CA . GLN A 1 90 ? 0.215 -9.920 18.045 1.00 91.38 90 GLN A CA 1
ATOM 762 C C . GLN A 1 90 ? -0.050 -9.090 16.786 1.00 91.38 90 GLN A C 1
ATOM 764 O O . GLN A 1 90 ? 0.877 -8.497 16.244 1.00 91.38 90 GLN A O 1
ATOM 769 N N . GLN A 1 91 ? -1.316 -8.955 16.380 1.00 90.31 91 GLN A N 1
ATOM 770 C CA . GLN A 1 91 ? -1.710 -8.112 15.246 1.00 90.31 91 GLN A CA 1
ATOM 771 C C . GLN A 1 91 ? -1.464 -6.625 15.543 1.00 90.31 91 GLN A C 1
ATOM 773 O O . GLN A 1 91 ? -0.978 -5.892 14.687 1.00 90.31 91 GLN A O 1
ATOM 778 N N . ILE A 1 92 ? -1.711 -6.183 16.783 1.00 91.25 92 ILE A N 1
ATOM 779 C CA . ILE A 1 92 ? -1.403 -4.817 17.250 1.00 91.25 92 ILE A CA 1
ATOM 780 C C . ILE A 1 92 ? 0.115 -4.634 17.471 1.00 91.25 92 ILE A C 1
ATOM 782 O O . ILE A 1 92 ? 0.569 -3.550 17.818 1.00 91.25 92 ILE A O 1
ATOM 786 N N . ASN A 1 93 ? 0.946 -5.666 17.292 1.00 91.62 93 ASN A N 1
ATOM 787 C CA . ASN A 1 93 ? 2.400 -5.585 17.452 1.00 91.62 93 ASN A CA 1
ATOM 788 C C . ASN A 1 93 ? 2.823 -4.984 18.819 1.00 91.62 93 ASN A C 1
ATOM 790 O O . ASN A 1 93 ? 3.660 -4.073 18.918 1.00 91.62 93 ASN A O 1
ATOM 794 N N . LEU A 1 94 ? 2.178 -5.445 19.901 1.00 90.94 94 LEU A N 1
ATOM 795 C CA . LEU A 1 94 ? 2.462 -5.023 21.278 1.00 90.94 94 LEU A CA 1
ATOM 796 C C . LEU A 1 94 ? 3.298 -6.071 22.027 1.00 90.94 94 LEU A C 1
ATOM 798 O O . LEU A 1 94 ? 2.804 -7.109 22.469 1.00 90.94 94 LEU A O 1
ATOM 802 N N . SER A 1 95 ? 4.572 -5.762 22.267 1.00 88.06 95 SER A N 1
ATOM 803 C CA . SER A 1 95 ? 5.488 -6.614 23.042 1.00 88.06 95 SER A CA 1
ATOM 804 C C . SER A 1 95 ? 5.160 -6.612 24.535 1.00 88.06 95 SER A C 1
ATOM 806 O O . SER A 1 95 ? 4.766 -5.584 25.093 1.00 88.06 95 SER A O 1
ATOM 808 N N . LYS A 1 96 ? 5.281 -7.772 25.197 1.00 84.19 96 LYS A N 1
ATOM 809 C CA . LYS A 1 96 ? 5.140 -7.867 26.663 1.00 84.19 96 LYS A CA 1
ATOM 810 C C . LYS A 1 96 ? 6.242 -7.019 27.329 1.00 84.19 96 LYS A C 1
ATOM 812 O O . LYS A 1 96 ? 7.342 -6.984 26.780 1.00 84.19 96 LYS A O 1
ATOM 817 N N . PRO A 1 97 ? 5.978 -6.333 28.460 1.00 88.31 97 PRO A N 1
ATOM 818 C CA . PRO A 1 97 ? 4.815 -6.454 29.354 1.00 88.31 97 PRO A CA 1
ATOM 819 C C . PRO A 1 97 ? 3.655 -5.463 29.096 1.00 88.31 97 PRO A C 1
ATOM 821 O O . PRO A 1 97 ? 2.715 -5.418 29.885 1.00 88.31 97 PRO A O 1
ATOM 824 N N . HIS A 1 98 ? 3.680 -4.661 28.025 1.00 89.25 98 HIS A N 1
ATOM 825 C CA . HIS A 1 98 ? 2.690 -3.590 27.810 1.00 89.25 98 HIS A CA 1
ATOM 826 C C . HIS A 1 98 ? 1.274 -4.127 27.551 1.00 89.25 98 HIS A C 1
ATOM 828 O O . HIS A 1 98 ? 1.070 -4.799 26.545 1.00 89.25 98 HIS A O 1
ATOM 834 N N . LYS A 1 99 ? 0.283 -3.836 28.399 1.00 91.38 99 LYS A N 1
ATOM 835 C CA . LYS A 1 99 ? -1.105 -4.316 28.217 1.00 91.38 99 LYS A CA 1
ATOM 836 C C . LYS A 1 99 ? -1.834 -3.538 27.119 1.00 91.38 99 LYS A C 1
ATOM 838 O O . LYS A 1 99 ? -1.569 -2.347 26.941 1.00 91.38 99 LYS A O 1
ATOM 843 N N . VAL A 1 100 ? -2.784 -4.172 26.420 1.00 93.69 100 VAL A N 1
ATOM 844 C CA . VAL A 1 100 ? -3.581 -3.475 25.394 1.00 93.69 100 VAL A CA 1
ATOM 845 C C . VAL A 1 100 ? -4.430 -2.372 26.025 1.00 93.69 100 VAL A C 1
ATOM 847 O O . VAL A 1 100 ? -4.469 -1.264 25.500 1.00 93.69 100 VAL A O 1
ATOM 850 N N . ALA A 1 101 ? -5.007 -2.618 27.204 1.00 93.62 101 ALA A N 1
ATOM 851 C CA . ALA A 1 101 ? -5.757 -1.601 27.945 1.00 93.62 101 ALA A CA 1
ATOM 852 C C . ALA A 1 101 ? -4.935 -0.322 28.199 1.00 93.62 101 ALA A C 1
ATOM 854 O O . ALA A 1 101 ? -5.437 0.784 28.021 1.00 93.62 101 ALA A O 1
ATOM 855 N N . ASP A 1 102 ? -3.659 -0.458 28.570 1.00 93.69 102 ASP A N 1
ATOM 856 C CA . ASP A 1 102 ? -2.784 0.691 28.833 1.00 93.69 102 ASP A CA 1
ATOM 857 C C . ASP A 1 102 ? -2.383 1.416 27.546 1.00 93.69 102 ASP A C 1
ATOM 859 O O . ASP A 1 102 ? -2.148 2.621 27.567 1.00 93.69 102 ASP A O 1
ATOM 863 N N . PHE A 1 103 ? -2.299 0.700 26.422 1.00 94.50 103 PHE A N 1
ATOM 864 C CA . PHE A 1 103 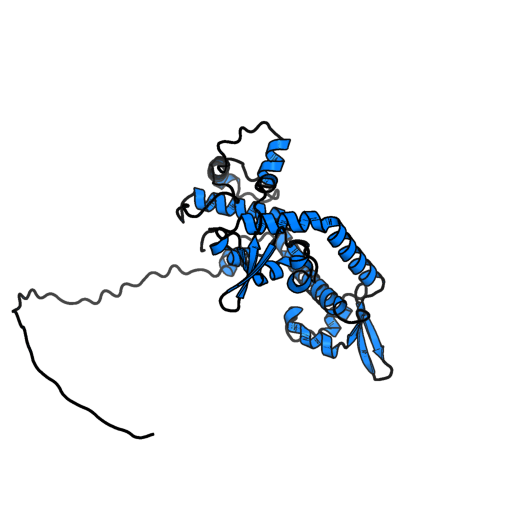? -2.085 1.309 25.113 1.00 94.50 103 PHE A CA 1
ATOM 865 C C . PHE A 1 103 ? -3.300 2.138 24.683 1.00 94.50 103 PHE A C 1
ATOM 867 O O . PHE A 1 103 ? -3.144 3.308 24.350 1.00 94.50 103 PHE A O 1
ATOM 874 N N . VAL A 1 104 ? -4.502 1.565 24.770 1.00 95.00 104 VAL A N 1
ATOM 875 C CA . VAL A 1 104 ? -5.762 2.234 24.412 1.00 95.00 104 VAL A CA 1
ATOM 876 C C . VAL A 1 104 ? -5.976 3.500 25.253 1.00 95.00 104 VAL A C 1
ATOM 878 O O . VAL A 1 104 ? -6.286 4.557 24.705 1.00 95.00 104 VAL A O 1
ATOM 881 N N . ARG A 1 105 ? -5.687 3.449 26.564 1.00 94.69 105 ARG A N 1
ATOM 882 C CA . ARG A 1 105 ? -5.756 4.619 27.467 1.00 94.69 105 ARG A CA 1
ATOM 883 C C . ARG A 1 105 ? -4.890 5.802 27.039 1.00 94.69 105 ARG A C 1
ATOM 885 O O . ARG A 1 105 ? -5.181 6.927 27.429 1.00 94.69 105 ARG A O 1
ATOM 892 N N . LYS A 1 106 ? -3.827 5.580 26.259 1.00 94.12 106 LYS A N 1
ATOM 893 C CA . LYS A 1 106 ? -2.954 6.658 25.761 1.00 94.12 106 LYS A CA 1
ATOM 894 C C . LYS A 1 106 ? -3.568 7.431 24.594 1.00 94.12 106 LYS A C 1
ATOM 896 O O . LYS A 1 106 ? -2.989 8.423 24.159 1.00 94.12 106 LYS A O 1
ATOM 901 N N . SER A 1 107 ? -4.715 7.002 24.072 1.00 93.94 107 SER A N 1
ATOM 902 C CA . SER A 1 107 ? -5.402 7.651 22.952 1.00 93.94 107 SER A CA 1
ATOM 903 C C . SER A 1 107 ? -6.885 7.899 23.264 1.00 93.94 107 SER A C 1
ATOM 905 O O . SER A 1 107 ? -7.748 7.453 22.510 1.00 93.94 107 SER A O 1
ATOM 907 N N . PRO A 1 108 ? -7.203 8.668 24.328 1.00 94.69 108 PRO A N 1
ATOM 908 C CA . PRO A 1 108 ? -8.582 8.885 24.787 1.00 94.69 108 PRO A CA 1
ATOM 909 C C . PRO A 1 108 ? -9.444 9.681 23.798 1.00 94.69 108 PRO A C 1
ATOM 911 O O . PRO A 1 108 ? -10.656 9.731 23.929 1.00 94.69 108 PRO A O 1
ATOM 914 N N . LYS A 1 109 ? -8.829 10.332 22.801 1.00 94.31 109 LYS A N 1
ATOM 915 C CA . LYS A 1 109 ? -9.561 11.008 21.720 1.00 94.31 109 LYS A CA 1
ATOM 916 C C . LYS A 1 109 ? -10.124 10.036 20.684 1.00 94.31 109 LYS A C 1
ATOM 918 O O . LYS A 1 109 ? -11.007 10.434 19.933 1.00 94.31 109 LYS A O 1
ATOM 923 N N . LEU A 1 110 ? -9.589 8.815 20.620 1.00 95.69 110 LEU A N 1
ATOM 924 C CA . LEU A 1 110 ? -9.961 7.804 19.630 1.00 95.69 110 LEU A CA 1
ATOM 925 C C . LEU A 1 110 ? -10.704 6.619 20.242 1.00 95.69 110 LEU A C 1
ATOM 927 O O . LEU A 1 110 ? -11.528 6.012 19.568 1.00 95.69 110 LEU A O 1
ATOM 931 N N . PHE A 1 111 ? -10.400 6.288 21.496 1.00 96.69 111 PHE A N 1
ATOM 932 C CA . PHE A 1 111 ? -10.960 5.125 22.162 1.00 96.69 111 PHE A CA 1
ATOM 933 C C . PHE A 1 111 ? -11.525 5.478 23.528 1.00 96.69 111 PHE A C 1
ATOM 935 O O . PHE A 1 111 ? -10.902 6.215 24.299 1.00 96.69 111 PHE A O 1
ATOM 942 N N . GLU A 1 112 ? -12.646 4.851 23.853 1.00 95.06 112 GLU A N 1
ATOM 943 C CA . GLU A 1 112 ? -13.303 4.949 25.148 1.00 95.06 112 GLU A CA 1
ATOM 944 C C . GLU A 1 112 ? -13.254 3.610 25.872 1.00 95.06 112 GLU A C 1
ATOM 946 O O . GLU A 1 112 ? -13.451 2.545 25.285 1.00 95.06 112 GLU A O 1
ATOM 951 N N . LEU A 1 113 ? -12.962 3.669 27.173 1.00 94.81 113 LEU A N 1
ATOM 952 C CA . LEU A 1 113 ? -12.996 2.511 28.055 1.00 94.81 113 LEU A CA 1
ATOM 953 C C . LEU A 1 113 ? -14.070 2.720 29.108 1.00 94.81 113 LEU A C 1
ATOM 955 O O . LEU A 1 113 ? -13.970 3.645 29.913 1.00 94.81 113 LEU A O 1
ATOM 959 N N . TYR A 1 114 ? -15.037 1.814 29.160 1.00 92.69 114 TYR A N 1
ATOM 960 C CA . TYR A 1 114 ? -16.086 1.834 30.172 1.00 92.69 114 TYR A CA 1
ATOM 961 C C . TYR A 1 114 ? -16.191 0.482 30.873 1.00 92.69 114 TYR A C 1
ATOM 963 O O . TYR A 1 114 ? -15.749 -0.554 30.368 1.00 92.69 114 TYR A O 1
ATOM 971 N N . ARG A 1 115 ? -16.731 0.498 32.091 1.00 94.25 115 ARG A N 1
ATOM 972 C CA . ARG A 1 115 ? -16.925 -0.697 32.912 1.00 94.25 115 ARG A CA 1
ATOM 973 C C . ARG A 1 115 ? -18.419 -0.980 33.026 1.00 94.25 115 ARG A C 1
ATOM 975 O O . ARG A 1 115 ? -19.173 -0.118 33.459 1.00 94.25 115 ARG A O 1
ATOM 982 N N . ASP A 1 116 ? -18.823 -2.189 32.656 1.00 91.81 116 ASP A N 1
ATOM 983 C CA . ASP A 1 116 ? -20.192 -2.678 32.842 1.00 91.81 116 ASP A CA 1
ATOM 984 C C . ASP A 1 116 ? -20.488 -2.930 34.339 1.00 91.81 116 ASP A C 1
ATOM 986 O O . ASP A 1 116 ? -19.577 -3.114 35.149 1.00 91.81 116 ASP A O 1
ATOM 990 N N . LYS A 1 117 ? -21.772 -3.013 34.701 1.00 91.12 117 LYS A N 1
ATOM 991 C CA . LYS A 1 117 ? -22.307 -3.447 36.000 1.00 91.12 117 LYS A CA 1
ATOM 992 C C . LYS A 1 117 ? -21.698 -4.770 36.481 1.00 91.12 117 LYS A C 1
ATOM 994 O O . LYS A 1 117 ? -21.523 -4.955 37.679 1.00 91.12 117 LYS A O 1
ATOM 999 N N . LYS A 1 118 ? -21.313 -5.670 35.566 1.00 91.00 118 LYS A N 1
ATOM 1000 C CA . LYS A 1 118 ? -20.614 -6.936 35.876 1.00 91.00 118 LYS A CA 1
ATOM 1001 C C . LYS A 1 118 ? -19.102 -6.780 36.113 1.00 91.00 118 LYS A C 1
ATOM 1003 O O . LYS A 1 118 ? -18.397 -7.771 36.272 1.00 91.00 118 LYS A O 1
ATOM 1008 N N . GLY A 1 119 ? -18.567 -5.558 36.077 1.00 91.19 119 GLY A N 1
ATOM 1009 C CA . GLY A 1 119 ? -17.143 -5.261 36.262 1.00 91.19 119 GLY A CA 1
ATOM 1010 C C . GLY A 1 119 ? -16.263 -5.465 35.019 1.00 91.19 119 GLY A C 1
ATOM 1011 O O . GLY A 1 119 ? -15.056 -5.208 35.079 1.00 91.19 119 GLY A O 1
ATOM 1012 N N . ILE A 1 120 ? -16.844 -5.887 33.890 1.00 93.56 120 ILE A N 1
ATOM 1013 C CA . ILE A 1 120 ? -16.135 -6.118 32.623 1.00 93.56 120 ILE A CA 1
ATOM 1014 C C . ILE A 1 120 ? -15.747 -4.777 31.996 1.00 93.56 120 ILE A C 1
ATOM 1016 O O . ILE A 1 120 ? -16.571 -3.870 31.914 1.00 93.56 120 ILE A O 1
ATOM 1020 N N . ILE A 1 121 ? -14.495 -4.663 31.545 1.00 95.44 121 ILE A N 1
ATOM 1021 C CA . ILE A 1 121 ? -13.991 -3.477 30.844 1.00 95.44 121 ILE A CA 1
ATOM 1022 C C . ILE A 1 121 ? -14.186 -3.665 29.339 1.00 95.44 121 ILE A C 1
ATOM 1024 O O . ILE A 1 121 ? -13.676 -4.628 28.756 1.00 95.44 121 ILE A O 1
ATOM 1028 N N . TRP A 1 122 ? -14.876 -2.714 28.730 1.00 95.56 122 TRP A N 1
ATOM 1029 C CA . TRP A 1 122 ? -15.143 -2.629 27.303 1.00 95.56 122 TRP A CA 1
ATOM 1030 C C . TRP A 1 122 ? -14.305 -1.527 26.667 1.00 95.56 122 TRP A C 1
ATOM 1032 O O . TRP A 1 122 ? -13.898 -0.584 27.345 1.00 95.56 122 TRP A O 1
ATOM 1042 N N . CYS A 1 123 ? -14.014 -1.691 25.383 1.00 96.44 123 CYS A N 1
ATOM 1043 C CA . CYS A 1 123 ? -13.316 -0.730 24.545 1.00 96.44 123 CYS A CA 1
ATOM 1044 C C . CYS A 1 123 ? -14.176 -0.431 23.326 1.00 96.44 123 CYS A C 1
ATOM 1046 O O . CYS A 1 123 ? -14.520 -1.365 22.606 1.00 96.44 123 CYS A O 1
ATOM 1048 N N . GLY A 1 124 ? -14.471 0.842 23.095 1.00 96.25 124 GLY A N 1
ATOM 1049 C CA . GLY A 1 124 ? -15.186 1.331 21.918 1.00 96.25 124 GLY A CA 1
ATOM 1050 C C . GLY A 1 124 ? -14.423 2.447 21.216 1.00 96.25 124 GLY A C 1
ATOM 1051 O O . GLY A 1 124 ? -13.409 2.939 21.730 1.00 96.25 124 GLY A O 1
ATOM 1052 N N . LEU A 1 125 ? -14.905 2.832 20.039 1.00 96.25 125 LEU A N 1
ATOM 1053 C CA . LEU A 1 125 ? -14.517 4.089 19.408 1.00 96.25 125 LEU A CA 1
ATOM 1054 C C . LEU A 1 125 ? -15.209 5.260 20.118 1.00 96.25 125 LEU A C 1
ATOM 1056 O O . LEU A 1 125 ? -16.266 5.103 20.715 1.00 96.25 125 LEU A O 1
ATOM 1060 N N . THR A 1 126 ? -14.579 6.431 20.093 1.00 96.25 126 THR A N 1
ATOM 1061 C CA . THR A 1 126 ? -15.253 7.687 20.459 1.00 96.25 126 THR A CA 1
ATOM 1062 C C . THR A 1 126 ? -16.131 8.140 19.294 1.00 96.25 126 THR A C 1
ATOM 1064 O O . THR A 1 126 ? -15.778 7.878 18.146 1.00 96.25 126 THR A O 1
ATOM 1067 N N . GLU A 1 127 ? -17.164 8.954 19.533 1.00 94.69 127 GLU A N 1
ATOM 1068 C CA . GLU A 1 127 ? -17.998 9.538 18.456 1.00 94.69 127 GLU A CA 1
ATOM 1069 C C . GLU A 1 127 ? -17.147 10.228 17.363 1.00 94.69 127 GLU A C 1
ATOM 1071 O O . GLU A 1 127 ? -17.433 10.179 16.167 1.00 94.69 127 GLU A O 1
ATOM 1076 N N . LYS A 1 128 ? -16.036 10.863 17.763 1.00 94.31 128 LYS A N 1
ATOM 1077 C CA . LYS A 1 128 ? -15.087 11.478 16.823 1.00 94.31 128 LYS A CA 1
ATOM 1078 C C . LYS A 1 128 ? -14.375 10.439 15.960 1.00 94.31 128 LYS A C 1
ATOM 1080 O O . LYS A 1 128 ? -14.164 10.689 14.780 1.00 94.31 128 LYS A O 1
ATOM 1085 N N . ALA A 1 129 ? -13.962 9.315 16.538 1.00 95.25 129 ALA A N 1
ATOM 1086 C CA . ALA A 1 129 ? -13.318 8.242 15.793 1.00 95.25 129 ALA A CA 1
ATOM 1087 C C . ALA A 1 129 ? -14.301 7.492 14.889 1.00 95.25 129 ALA A C 1
ATOM 1089 O O . ALA A 1 129 ? -13.911 7.112 13.791 1.00 95.25 129 ALA A O 1
ATOM 1090 N N . GLU A 1 130 ? -15.557 7.334 15.304 1.00 94.25 130 GLU A N 1
ATOM 1091 C CA . GLU A 1 130 ? -16.620 6.767 14.467 1.00 94.25 130 GLU A CA 1
ATOM 1092 C C . GLU A 1 130 ? -16.831 7.615 13.208 1.00 94.25 130 GLU A C 1
ATOM 1094 O O . GLU A 1 130 ? -16.741 7.091 12.099 1.00 94.25 130 GLU A O 1
ATOM 1099 N N . LYS A 1 131 ? -16.959 8.942 13.365 1.00 95.06 131 LYS A N 1
ATOM 1100 C CA . LYS A 1 131 ? -17.047 9.884 12.233 1.00 95.06 131 LYS A CA 1
ATOM 1101 C C . LYS A 1 131 ? -15.843 9.796 11.295 1.00 95.06 131 LYS A C 1
ATOM 1103 O O . LYS A 1 131 ? -16.012 9.852 10.083 1.00 95.06 131 LYS A O 1
ATOM 1108 N N . LEU A 1 132 ? -14.631 9.627 11.833 1.00 94.19 132 LEU A N 1
ATOM 1109 C CA . LEU A 1 132 ? -13.427 9.441 11.013 1.00 94.19 132 LEU A CA 1
ATOM 1110 C C . LEU A 1 132 ? -13.451 8.121 10.228 1.00 94.19 132 LEU A C 1
ATOM 1112 O O . LEU A 1 132 ? -12.978 8.077 9.097 1.00 94.19 132 LEU A O 1
ATOM 1116 N N . VAL A 1 133 ? -13.979 7.042 10.813 1.00 92.19 133 VAL A N 1
ATOM 1117 C CA . VAL A 1 133 ? -14.120 5.744 10.129 1.00 92.19 133 VAL A CA 1
ATOM 1118 C C . VAL A 1 133 ? -15.180 5.811 9.028 1.00 92.19 133 VAL A C 1
ATOM 1120 O O . VAL A 1 133 ? -14.992 5.230 7.956 1.00 92.19 133 VAL A O 1
ATOM 1123 N N . GLU A 1 134 ? -16.280 6.520 9.270 1.00 92.69 134 GLU A N 1
ATOM 1124 C CA . GLU A 1 134 ? -17.320 6.768 8.270 1.00 92.69 134 GLU A CA 1
ATOM 1125 C C . GLU A 1 134 ? -16.785 7.624 7.114 1.00 92.69 134 GLU A C 1
ATOM 1127 O O . GLU A 1 134 ? -16.944 7.264 5.948 1.00 92.69 134 GLU A O 1
ATOM 1132 N N . GLU A 1 135 ? -16.062 8.702 7.425 1.00 95.06 135 GLU A N 1
ATOM 1133 C CA . GLU A 1 135 ? -15.401 9.547 6.430 1.00 95.06 135 GLU A CA 1
ATOM 1134 C C . GLU A 1 135 ? -14.368 8.768 5.602 1.00 95.06 135 GLU A C 1
ATOM 1136 O O . GLU A 1 135 ? -14.376 8.881 4.377 1.00 95.06 135 GLU A O 1
ATOM 1141 N N . GLU A 1 136 ? -13.524 7.941 6.237 1.00 92.75 136 GLU A N 1
ATOM 1142 C CA . GLU A 1 136 ? -12.598 7.041 5.530 1.00 92.75 136 GLU A CA 1
ATOM 1143 C C . GLU A 1 136 ? -13.367 6.159 4.539 1.00 92.75 136 GLU A C 1
ATOM 1145 O O . GLU A 1 136 ? -12.973 6.040 3.382 1.00 92.75 136 GLU A O 1
ATOM 1150 N N . THR A 1 137 ? -14.478 5.563 4.977 1.00 91.56 137 THR A N 1
ATOM 1151 C CA . THR A 1 137 ? -15.281 4.658 4.145 1.00 91.56 137 THR A CA 1
ATOM 1152 C C . THR A 1 137 ? -15.868 5.386 2.938 1.00 91.56 137 THR A C 1
ATOM 1154 O O . THR A 1 137 ? -15.698 4.907 1.819 1.00 91.56 137 THR A O 1
ATOM 1157 N N . ARG A 1 138 ? -16.450 6.575 3.136 1.00 95.00 138 ARG A N 1
ATOM 1158 C CA . ARG A 1 138 ? -16.980 7.406 2.045 1.00 95.00 138 ARG A CA 1
ATOM 1159 C C . ARG A 1 138 ? -15.897 7.770 1.029 1.00 95.00 138 ARG A C 1
ATOM 1161 O O . ARG A 1 138 ? -16.093 7.600 -0.165 1.00 95.00 138 ARG A O 1
ATOM 1168 N N . ILE A 1 139 ? -14.728 8.217 1.495 1.00 95.00 139 ILE A N 1
ATOM 1169 C CA . ILE A 1 139 ? -13.619 8.590 0.602 1.00 95.00 139 ILE A CA 1
ATOM 1170 C C . ILE A 1 139 ? -13.148 7.383 -0.218 1.00 95.00 139 ILE A C 1
ATOM 1172 O O . ILE A 1 139 ? -12.845 7.531 -1.401 1.00 95.00 139 ILE A O 1
ATOM 1176 N N . LEU A 1 140 ? -13.077 6.196 0.393 1.00 92.44 140 LEU A N 1
ATOM 1177 C CA . LEU A 1 140 ? -12.707 4.967 -0.312 1.00 92.44 140 LEU A CA 1
ATOM 1178 C C . LEU A 1 140 ? -13.741 4.590 -1.379 1.00 92.44 140 LEU A C 1
ATOM 1180 O O . LEU A 1 140 ? -13.352 4.179 -2.470 1.00 92.44 140 LEU A O 1
ATOM 1184 N N . GLU A 1 141 ? -15.031 4.751 -1.082 1.00 92.12 141 GLU A N 1
ATOM 1185 C CA . GLU A 1 141 ? -16.118 4.519 -2.037 1.00 92.12 141 GLU A CA 1
ATOM 1186 C C . GLU A 1 141 ? -16.049 5.505 -3.211 1.00 92.12 141 GLU A C 1
ATOM 1188 O O . GLU A 1 141 ? -16.037 5.066 -4.362 1.00 92.12 141 GLU A O 1
ATOM 1193 N N . ASP A 1 142 ? -15.865 6.799 -2.934 1.00 95.06 142 ASP A N 1
ATOM 1194 C CA . ASP A 1 142 ? -15.719 7.852 -3.949 1.00 95.06 142 ASP A CA 1
ATOM 1195 C C . ASP A 1 142 ? -14.521 7.604 -4.888 1.00 95.06 142 ASP A C 1
ATOM 1197 O O . ASP A 1 142 ? -14.550 7.965 -6.063 1.00 95.06 142 ASP A O 1
ATOM 1201 N N . HIS A 1 143 ? -13.457 6.964 -4.390 1.00 94.56 143 HIS A N 1
ATOM 1202 C CA . HIS A 1 143 ? -12.234 6.675 -5.152 1.00 94.56 143 HIS A CA 1
ATOM 1203 C C . HIS A 1 143 ? -12.161 5.233 -5.671 1.00 94.56 143 HIS A C 1
ATOM 1205 O O . HIS A 1 143 ? -11.088 4.774 -6.081 1.00 94.56 143 HIS A O 1
ATOM 1211 N N . THR A 1 144 ? -13.286 4.515 -5.693 1.00 94.00 144 THR A N 1
ATOM 1212 C CA . THR A 1 144 ? -13.338 3.105 -6.105 1.00 94.00 144 THR A CA 1
ATOM 1213 C C . THR A 1 144 ? -12.777 2.887 -7.510 1.00 94.00 144 THR A C 1
ATOM 1215 O O . THR A 1 144 ? -11.955 1.994 -7.701 1.00 94.00 144 THR A O 1
ATOM 1218 N N . GLU A 1 145 ? -13.136 3.729 -8.481 1.00 93.38 145 GLU A N 1
ATOM 1219 C CA . GLU A 1 145 ? -12.630 3.622 -9.859 1.00 93.38 145 GLU A CA 1
ATOM 1220 C C . GLU A 1 145 ? -11.102 3.728 -9.917 1.00 93.38 145 GLU A C 1
ATOM 1222 O O . GLU A 1 145 ? -10.431 2.969 -10.619 1.00 93.38 145 GLU A O 1
ATOM 1227 N N . LYS A 1 146 ? -10.524 4.628 -9.112 1.00 94.06 146 LYS A N 1
ATOM 1228 C CA . LYS A 1 146 ? -9.073 4.806 -9.049 1.00 94.06 146 LYS A CA 1
ATOM 1229 C C . LYS A 1 146 ? -8.383 3.613 -8.396 1.00 94.06 146 LYS A C 1
ATOM 1231 O O . LYS A 1 146 ? -7.307 3.208 -8.834 1.00 94.06 146 LYS A O 1
ATOM 1236 N N . ALA A 1 147 ? -9.006 3.030 -7.375 1.00 94.50 147 ALA A N 1
ATOM 1237 C CA . ALA A 1 147 ? -8.530 1.803 -6.753 1.00 94.50 147 ALA A CA 1
ATOM 1238 C C . ALA A 1 147 ? -8.549 0.622 -7.743 1.00 94.50 147 ALA A C 1
ATOM 1240 O O . ALA A 1 147 ? -7.575 -0.132 -7.807 1.00 94.50 147 ALA A O 1
ATOM 1241 N N . VAL A 1 148 ? -9.596 0.498 -8.567 1.00 95.25 148 VAL A N 1
ATOM 1242 C CA . VAL A 1 148 ? -9.669 -0.493 -9.657 1.00 95.25 148 VAL A CA 1
ATOM 1243 C C . VAL A 1 148 ? -8.561 -0.262 -10.681 1.00 95.25 148 VAL A C 1
ATOM 1245 O O . VAL A 1 148 ? -7.847 -1.210 -11.016 1.00 95.25 148 VAL A O 1
ATOM 1248 N N . GLU A 1 149 ? -8.344 0.983 -11.122 1.00 95.12 149 GLU A N 1
ATOM 1249 C CA . GLU A 1 149 ? -7.237 1.334 -12.024 1.00 95.12 149 GLU A CA 1
ATOM 1250 C C . GLU A 1 149 ? -5.893 0.881 -11.432 1.00 95.12 149 GLU A C 1
ATOM 1252 O O . GLU A 1 149 ? -5.112 0.206 -12.105 1.00 95.12 149 GLU A O 1
ATOM 1257 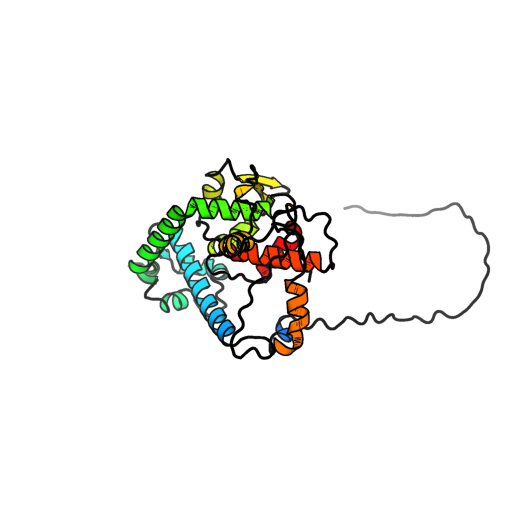N N . TYR A 1 150 ? -5.618 1.206 -10.167 1.00 95.19 150 TYR A N 1
ATOM 1258 C CA . TYR A 1 150 ? -4.351 0.861 -9.521 1.00 95.19 150 TYR A CA 1
ATOM 1259 C C . TYR A 1 150 ? -4.150 -0.641 -9.357 1.00 95.19 150 TYR A C 1
ATOM 1261 O O . TYR A 1 150 ? -3.064 -1.128 -9.664 1.00 95.19 150 TYR A O 1
ATOM 1269 N N . VAL A 1 151 ? -5.166 -1.395 -8.928 1.00 95.50 151 VAL A N 1
ATOM 1270 C CA . VAL A 1 151 ? -5.058 -2.860 -8.828 1.00 95.50 151 VAL A CA 1
ATOM 1271 C C . VAL A 1 151 ? -4.849 -3.474 -10.213 1.00 95.50 151 VAL A C 1
ATOM 1273 O O . VAL A 1 151 ? -3.988 -4.339 -10.372 1.00 95.50 151 VAL A O 1
ATOM 1276 N N . THR A 1 152 ? -5.551 -2.979 -11.233 1.00 96.06 152 THR A N 1
ATOM 1277 C CA . THR A 1 152 ? -5.384 -3.436 -12.620 1.00 96.06 152 THR A CA 1
ATOM 1278 C C . THR A 1 152 ? -3.967 -3.176 -13.111 1.00 96.06 152 THR A C 1
ATOM 1280 O O . THR A 1 152 ? -3.285 -4.100 -13.545 1.00 96.06 152 THR A O 1
ATOM 1283 N N . ARG A 1 153 ? -3.463 -1.948 -12.958 1.00 96.44 153 ARG A N 1
ATOM 1284 C CA . ARG A 1 153 ? -2.087 -1.578 -13.322 1.00 96.44 153 ARG A CA 1
ATOM 1285 C C . ARG A 1 153 ? -1.054 -2.384 -12.538 1.00 96.44 153 ARG A C 1
ATOM 1287 O O . ARG A 1 153 ? -0.019 -2.761 -13.083 1.00 96.44 153 ARG A O 1
ATOM 1294 N N . PHE A 1 154 ? -1.341 -2.704 -11.281 1.00 94.94 154 PHE A N 1
ATOM 1295 C CA . PHE A 1 154 ? -0.481 -3.549 -10.463 1.00 94.94 154 PHE A CA 1
ATOM 1296 C C . PHE A 1 154 ? -0.372 -4.975 -11.017 1.00 94.94 154 PHE A C 1
ATOM 1298 O O . PHE A 1 154 ? 0.733 -5.507 -11.131 1.00 94.94 154 PHE A O 1
ATOM 1305 N N . LEU A 1 155 ? -1.490 -5.563 -11.448 1.00 96.38 155 LEU A N 1
ATOM 1306 C CA . LEU A 1 155 ? -1.506 -6.849 -12.148 1.00 96.38 155 LEU A CA 1
ATOM 1307 C C . LEU A 1 155 ? -0.840 -6.761 -13.526 1.00 96.38 155 LEU A C 1
ATOM 1309 O O . LEU A 1 155 ? -0.111 -7.671 -13.907 1.00 96.38 155 LEU A O 1
ATOM 1313 N N . MET A 1 156 ? -1.026 -5.661 -14.257 1.00 96.12 156 MET A 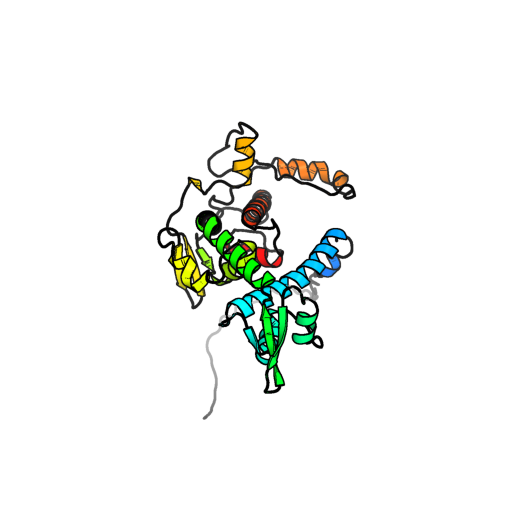N 1
ATOM 1314 C CA . MET A 1 156 ? -0.423 -5.454 -15.576 1.00 96.12 156 MET A CA 1
ATOM 1315 C C . MET A 1 156 ? 1.113 -5.482 -15.538 1.00 96.12 156 MET A C 1
ATOM 1317 O O . MET A 1 156 ? 1.734 -6.003 -16.464 1.00 96.12 156 MET A O 1
ATOM 1321 N N . MET A 1 157 ? 1.727 -4.985 -14.457 1.00 95.38 157 MET A N 1
ATOM 1322 C CA . MET A 1 157 ? 3.182 -5.060 -14.254 1.00 95.38 157 MET A CA 1
ATOM 1323 C C . MET A 1 157 ? 3.692 -6.483 -13.969 1.00 95.38 157 MET A C 1
ATOM 1325 O O . MET A 1 157 ? 4.883 -6.748 -14.142 1.00 95.38 157 MET A O 1
ATOM 1329 N N . SER A 1 158 ? 2.824 -7.398 -13.515 1.00 95.44 158 SER A N 1
ATOM 1330 C CA . SER A 1 158 ? 3.185 -8.802 -13.280 1.00 95.44 158 SER A CA 1
ATOM 1331 C C . SER A 1 158 ? 3.445 -9.507 -14.605 1.00 95.44 158 SER A C 1
ATOM 1333 O O . SER A 1 158 ? 2.672 -9.362 -15.553 1.00 95.44 158 SER A O 1
ATOM 1335 N N . VAL A 1 159 ? 4.499 -10.320 -14.676 1.00 93.56 159 VAL A N 1
ATOM 1336 C CA . VAL A 1 159 ? 4.823 -11.125 -15.866 1.00 93.56 159 VAL A CA 1
ATOM 1337 C C . VAL A 1 159 ? 3.636 -11.991 -16.278 1.00 93.56 159 VAL A C 1
ATOM 1339 O O . VAL A 1 159 ? 3.204 -11.930 -17.429 1.00 93.56 159 VAL A O 1
ATOM 1342 N N . ASP A 1 160 ? 3.057 -12.714 -15.323 1.00 94.06 160 ASP A N 1
ATOM 1343 C CA . ASP A 1 160 ? 1.951 -13.648 -15.556 1.00 94.06 160 ASP A CA 1
ATOM 1344 C C . ASP A 1 160 ? 0.574 -12.991 -15.428 1.00 94.06 160 ASP A C 1
ATOM 1346 O O . ASP A 1 160 ? -0.437 -13.686 -15.413 1.00 94.06 160 ASP A O 1
ATOM 1350 N N . LYS A 1 161 ? 0.528 -11.658 -15.281 1.00 95.69 161 LYS A N 1
ATOM 1351 C CA . LYS A 1 161 ? -0.709 -10.870 -15.127 1.00 95.69 161 LYS A CA 1
ATOM 1352 C C . LYS A 1 161 ? -1.600 -11.344 -13.971 1.00 95.69 161 LYS A C 1
ATOM 1354 O O . LYS A 1 161 ? -2.796 -11.074 -13.924 1.00 95.69 161 LYS A O 1
ATOM 1359 N N . LYS A 1 162 ? -0.982 -12.016 -13.000 1.00 95.38 162 LYS A N 1
ATOM 1360 C CA . LYS A 1 162 ? -1.591 -12.488 -11.760 1.00 95.38 162 LYS A CA 1
ATOM 1361 C C . LYS A 1 162 ? -0.665 -12.236 -10.583 1.00 95.38 162 LYS A C 1
ATOM 1363 O O . LYS A 1 162 ? 0.558 -12.203 -10.742 1.00 95.38 162 LYS A O 1
ATOM 1368 N N . LEU A 1 163 ? -1.243 -12.062 -9.403 1.00 95.56 163 LEU A N 1
ATOM 1369 C CA . LEU A 1 163 ? -0.529 -11.850 -8.145 1.00 95.56 163 LEU A CA 1
ATOM 1370 C C . LEU A 1 163 ? -1.241 -12.599 -7.021 1.00 95.56 163 LEU A C 1
ATOM 1372 O O . LEU A 1 163 ? -2.462 -12.719 -7.030 1.00 95.56 163 LEU A O 1
ATOM 1376 N N . GLN A 1 164 ? -0.491 -13.081 -6.030 1.00 94.88 164 GLN A N 1
ATOM 1377 C CA . GLN A 1 164 ? -1.097 -13.712 -4.854 1.00 94.88 164 GLN A CA 1
ATOM 1378 C C . GLN A 1 164 ? -1.987 -12.714 -4.110 1.00 94.88 164 GLN A C 1
ATOM 1380 O O . GLN A 1 164 ? -1.558 -11.601 -3.786 1.00 94.88 164 GLN A O 1
ATOM 1385 N N . LEU A 1 165 ? -3.210 -13.136 -3.798 1.00 94.25 165 LEU A N 1
ATOM 1386 C CA . LEU A 1 165 ? -4.218 -12.285 -3.173 1.00 94.25 165 LEU A CA 1
ATOM 1387 C C . LEU A 1 165 ? -3.794 -11.842 -1.766 1.00 94.25 165 LEU A C 1
ATOM 1389 O O . LEU A 1 165 ? -4.009 -10.691 -1.377 1.00 94.25 165 LEU A O 1
ATOM 1393 N N . ASP A 1 166 ? -3.107 -12.720 -1.032 1.00 91.62 166 ASP A N 1
ATOM 1394 C CA . ASP A 1 166 ? -2.543 -12.412 0.285 1.00 91.62 166 ASP A CA 1
ATOM 1395 C C . ASP A 1 166 ? -1.461 -11.339 0.219 1.00 91.62 166 ASP A C 1
ATOM 1397 O O . ASP A 1 166 ? -1.434 -10.451 1.072 1.00 91.62 166 ASP A O 1
ATOM 1401 N N . LYS A 1 167 ? -0.618 -11.357 -0.824 1.00 91.69 167 LYS A N 1
ATOM 1402 C CA . LYS A 1 167 ? 0.379 -10.301 -1.019 1.00 91.69 167 LYS A CA 1
ATOM 1403 C C . LYS A 1 167 ? -0.322 -8.961 -1.173 1.00 91.69 167 LYS A C 1
ATOM 1405 O O . LYS A 1 167 ? -0.014 -8.063 -0.407 1.00 91.69 167 LYS A O 1
ATOM 1410 N N . ILE A 1 168 ? -1.303 -8.835 -2.072 1.00 92.38 168 ILE A N 1
ATOM 1411 C CA . ILE A 1 168 ? -2.051 -7.577 -2.264 1.00 92.38 168 ILE A CA 1
ATOM 1412 C C . ILE A 1 168 ? -2.768 -7.151 -0.971 1.00 92.38 168 ILE A C 1
ATOM 1414 O O . ILE A 1 168 ? -2.748 -5.977 -0.606 1.00 92.38 168 ILE A O 1
ATOM 1418 N N . SER A 1 169 ? -3.342 -8.102 -0.231 1.00 90.38 169 SER A N 1
ATOM 1419 C CA . SER A 1 169 ? -4.078 -7.827 1.009 1.00 90.38 169 SER A CA 1
ATOM 1420 C C . SER A 1 169 ? -3.206 -7.215 2.112 1.00 90.38 169 SER A C 1
ATOM 1422 O O . SER A 1 169 ? -3.695 -6.392 2.886 1.00 90.38 169 SER A O 1
ATOM 1424 N N . ILE A 1 170 ? -1.909 -7.541 2.163 1.00 87.75 170 ILE A N 1
ATOM 1425 C CA . ILE A 1 170 ? -0.952 -6.896 3.081 1.00 87.75 170 ILE A CA 1
ATOM 1426 C C . ILE A 1 170 ? -0.839 -5.385 2.788 1.00 87.75 170 ILE A C 1
ATOM 1428 O O . ILE A 1 170 ? -0.684 -4.590 3.715 1.00 87.75 170 ILE A O 1
ATOM 1432 N N . PHE A 1 171 ? -1.000 -4.978 1.524 1.00 84.31 171 PHE A N 1
ATOM 1433 C CA . PHE A 1 171 ? -0.925 -3.586 1.045 1.00 84.31 171 PHE A CA 1
ATOM 1434 C C . PHE A 1 171 ? -2.232 -2.828 1.079 1.00 84.31 171 PHE A C 1
ATOM 1436 O O . PHE A 1 171 ? -2.269 -1.664 0.688 1.00 84.31 171 PHE A O 1
ATOM 1443 N N . ARG A 1 172 ? -3.308 -3.467 1.529 1.00 91.00 172 ARG A N 1
ATOM 1444 C CA . ARG A 1 172 ? -4.660 -2.931 1.422 1.00 91.00 172 ARG A CA 1
ATOM 1445 C C . ARG A 1 172 ? -4.757 -1.480 1.899 1.00 91.00 172 ARG A C 1
ATOM 1447 O O . ARG A 1 172 ? -5.322 -0.652 1.202 1.00 91.00 172 ARG A O 1
ATOM 1454 N N . ARG A 1 173 ? -4.162 -1.146 3.048 1.00 89.00 173 ARG A N 1
ATOM 1455 C CA . ARG A 1 173 ? -4.160 0.233 3.569 1.00 89.00 173 ARG A CA 1
ATOM 1456 C C . ARG A 1 173 ? -3.262 1.173 2.763 1.00 89.00 173 ARG A C 1
ATOM 1458 O O . ARG A 1 173 ? -3.672 2.291 2.485 1.00 89.00 173 ARG A O 1
ATOM 1465 N N . ASP A 1 174 ? -2.072 0.716 2.375 1.00 90.31 174 ASP A N 1
ATOM 1466 C CA . ASP A 1 174 ? -1.120 1.528 1.606 1.00 90.31 174 ASP A CA 1
ATOM 1467 C C . ASP A 1 174 ? -1.700 1.918 0.236 1.00 90.31 174 ASP A C 1
ATOM 1469 O O . ASP A 1 174 ? -1.499 3.047 -0.206 1.00 90.31 174 ASP A O 1
ATOM 1473 N N . LEU A 1 175 ? -2.442 1.006 -0.406 1.00 90.69 175 LEU A N 1
ATOM 1474 C CA . LEU A 1 175 ? -3.101 1.187 -1.707 1.00 90.69 175 LEU A CA 1
ATOM 1475 C C . LEU A 1 175 ? -4.480 1.863 -1.628 1.00 90.69 175 LEU A C 1
ATOM 1477 O O . LEU A 1 175 ? -5.081 2.111 -2.668 1.00 90.69 175 LEU A O 1
ATOM 1481 N N . GLY A 1 176 ? -5.003 2.136 -0.429 1.00 91.69 176 GLY A N 1
ATOM 1482 C CA . GLY A 1 176 ? -6.355 2.685 -0.281 1.00 91.69 176 GLY A CA 1
ATOM 1483 C C . GLY A 1 176 ? -7.458 1.722 -0.716 1.00 91.69 176 GLY A C 1
ATOM 1484 O O . GLY A 1 176 ? -8.433 2.128 -1.331 1.00 91.69 176 GLY A O 1
ATOM 1485 N N . LEU A 1 177 ? -7.300 0.434 -0.420 1.00 93.38 177 LEU A N 1
ATOM 1486 C CA . LEU A 1 177 ? -8.302 -0.596 -0.681 1.00 93.38 177 LEU A CA 1
ATOM 1487 C C . LEU A 1 177 ? -9.216 -0.781 0.542 1.00 93.38 177 LEU A C 1
ATOM 1489 O O . LEU A 1 177 ? -8.749 -0.708 1.687 1.00 93.38 177 LEU A O 1
ATOM 1493 N N . PRO A 1 178 ? -10.511 -1.081 0.353 1.00 91.19 178 PRO A N 1
ATOM 1494 C CA . PRO A 1 178 ? -11.446 -1.229 1.463 1.00 91.19 178 PRO A CA 1
ATOM 1495 C C . PRO A 1 178 ? -11.204 -2.515 2.252 1.00 91.19 178 PRO A C 1
ATOM 1497 O O . PRO A 1 178 ? -10.597 -3.465 1.771 1.00 91.19 178 PRO A O 1
ATOM 1500 N N . HIS A 1 179 ? -11.672 -2.568 3.500 1.00 86.38 179 HIS A N 1
ATOM 1501 C CA . HIS A 1 179 ? -11.406 -3.678 4.431 1.00 86.38 179 HIS A CA 1
ATOM 1502 C C . HIS A 1 179 ? -11.950 -5.037 3.976 1.00 86.38 179 HIS A C 1
ATOM 1504 O O . HIS A 1 179 ? -11.401 -6.077 4.330 1.00 86.38 179 HIS A O 1
ATOM 1510 N N . ASN A 1 180 ? -13.008 -5.016 3.173 1.00 89.00 180 ASN A N 1
ATOM 1511 C CA . ASN A 1 180 ? -13.633 -6.169 2.539 1.00 89.00 180 ASN A CA 1
ATOM 1512 C C . ASN A 1 180 ? -13.020 -6.476 1.158 1.00 89.00 180 ASN A C 1
ATOM 1514 O O . ASN A 1 180 ? -13.656 -7.160 0.356 1.00 89.00 180 ASN A O 1
ATOM 1518 N N . PHE A 1 181 ? -11.798 -5.987 0.889 1.00 92.88 181 PHE A N 1
ATOM 1519 C CA . PHE A 1 181 ? -11.066 -6.197 -0.360 1.00 92.88 181 PHE A CA 1
ATOM 1520 C C . PHE A 1 181 ? -11.137 -7.657 -0.823 1.00 92.88 181 PHE A C 1
ATOM 1522 O O . PHE A 1 181 ? -11.670 -7.940 -1.890 1.00 92.88 181 PHE A O 1
ATOM 1529 N N . ARG A 1 182 ? -10.682 -8.581 0.035 1.00 91.19 182 ARG A N 1
ATOM 1530 C CA . ARG A 1 182 ? -10.571 -10.014 -0.269 1.00 91.19 182 ARG A CA 1
ATOM 1531 C C . ARG A 1 182 ? -11.918 -10.722 -0.447 1.00 91.19 182 ARG A C 1
ATOM 1533 O O . ARG A 1 182 ? -11.973 -11.718 -1.148 1.00 91.19 182 ARG A O 1
ATOM 1540 N N . THR A 1 183 ? -12.979 -10.261 0.214 1.00 90.50 183 THR A N 1
ATOM 1541 C CA . THR A 1 183 ? -14.238 -11.019 0.321 1.00 90.50 183 THR A CA 1
ATOM 1542 C C . THR A 1 183 ? -15.357 -10.494 -0.564 1.00 90.50 183 THR A C 1
ATOM 1544 O O . THR A 1 183 ? -16.177 -11.279 -1.023 1.00 90.50 183 THR A O 1
ATOM 1547 N N . LYS A 1 184 ? -15.435 -9.176 -0.778 1.00 92.06 184 LYS A N 1
ATOM 1548 C CA . LYS A 1 184 ? -16.527 -8.540 -1.529 1.00 92.06 184 LYS A CA 1
ATOM 1549 C C . LYS A 1 184 ? -16.000 -7.704 -2.684 1.00 92.06 184 LYS A C 1
ATOM 1551 O O . LYS A 1 184 ? -16.450 -7.882 -3.807 1.00 92.06 184 LYS A O 1
ATOM 1556 N N . TRP A 1 185 ? -15.049 -6.813 -2.415 1.00 94.81 185 TRP A N 1
ATOM 1557 C CA . TRP A 1 185 ? -14.661 -5.778 -3.374 1.00 94.81 185 TRP A CA 1
ATOM 1558 C C . TRP A 1 185 ? -14.078 -6.352 -4.671 1.00 94.81 185 TRP A C 1
ATOM 1560 O O . TRP A 1 185 ? -14.490 -5.938 -5.745 1.00 94.81 185 TRP A O 1
ATOM 1570 N N . ILE A 1 186 ? -13.190 -7.353 -4.599 1.00 94.12 186 ILE A N 1
ATOM 1571 C CA . ILE A 1 186 ? -12.602 -7.971 -5.805 1.00 94.12 186 ILE A CA 1
ATOM 1572 C C . ILE A 1 186 ? -13.637 -8.638 -6.720 1.00 94.12 186 ILE A C 1
ATOM 1574 O O . ILE A 1 186 ? -13.398 -8.760 -7.915 1.00 94.12 186 ILE A O 1
ATOM 1578 N N . HIS A 1 187 ? -14.784 -9.052 -6.177 1.00 94.44 187 HIS A N 1
ATOM 1579 C CA . HIS A 1 187 ? -15.859 -9.690 -6.939 1.00 94.44 187 HIS A CA 1
ATOM 1580 C C . HIS A 1 187 ? -16.847 -8.682 -7.538 1.00 94.44 187 HIS A C 1
ATOM 1582 O O . HIS A 1 187 ? -17.703 -9.075 -8.325 1.00 94.44 187 HIS A O 1
ATOM 1588 N N . MET A 1 188 ? -16.742 -7.398 -7.181 1.00 95.06 188 MET A N 1
ATOM 1589 C CA . MET A 1 188 ? -17.575 -6.335 -7.753 1.00 95.06 188 MET A CA 1
ATOM 1590 C C . MET A 1 188 ? -17.122 -5.917 -9.158 1.00 95.06 188 MET A C 1
ATOM 1592 O O . MET A 1 188 ? -17.893 -5.253 -9.841 1.00 95.06 188 MET A O 1
ATOM 1596 N N . PHE A 1 189 ? -15.919 -6.327 -9.583 1.00 94.81 189 PHE A N 1
ATOM 1597 C CA . PHE A 1 189 ? -15.298 -5.947 -10.861 1.00 94.81 189 PHE A CA 1
ATOM 1598 C C . PHE A 1 189 ? -14.913 -7.176 -11.709 1.00 94.81 189 PHE A C 1
ATOM 1600 O O . PHE A 1 189 ? -13.727 -7.389 -11.998 1.00 94.81 189 PHE A O 1
ATOM 1607 N N . PRO A 1 190 ? -15.879 -8.045 -12.069 1.00 95.00 190 PRO A N 1
ATOM 1608 C CA . PRO A 1 190 ? -15.629 -9.274 -12.827 1.00 95.00 190 PRO A CA 1
ATOM 1609 C C . PRO A 1 190 ? -15.143 -9.033 -14.264 1.00 95.00 190 PRO A C 1
ATOM 1611 O O . PRO A 1 190 ? -14.733 -9.971 -14.934 1.00 95.00 190 PRO A O 1
ATOM 1614 N N . GLU A 1 191 ? -15.200 -7.806 -14.766 1.00 94.25 191 GLU A N 1
ATOM 1615 C CA . GLU A 1 191 ? -14.613 -7.382 -16.038 1.00 94.25 191 GLU A CA 1
ATOM 1616 C C . GLU A 1 191 ? -13.098 -7.137 -15.943 1.00 94.25 191 GLU A C 1
ATOM 1618 O O . GLU A 1 191 ? -12.383 -7.238 -16.945 1.00 94.25 191 GLU A O 1
ATOM 1623 N N . HIS A 1 192 ? -12.594 -6.848 -14.740 1.00 94.31 192 HIS A N 1
ATOM 1624 C CA . HIS A 1 192 ? -11.185 -6.555 -14.492 1.00 94.31 192 HIS A CA 1
ATOM 1625 C C . HIS A 1 192 ? -10.451 -7.722 -13.833 1.00 94.31 192 HIS A C 1
ATOM 1627 O O . HIS A 1 192 ? -9.311 -8.013 -14.214 1.00 94.31 192 HIS A O 1
ATOM 1633 N N . PHE A 1 193 ? -11.087 -8.402 -12.874 1.00 95.25 193 PHE A N 1
ATOM 1634 C CA . PHE A 1 193 ? -10.415 -9.364 -12.005 1.00 95.25 193 PHE A CA 1
ATOM 1635 C C . PHE A 1 193 ? -11.104 -10.722 -11.943 1.00 95.25 193 PHE A C 1
ATOM 1637 O O . PHE A 1 193 ? -12.324 -10.829 -11.826 1.00 95.25 193 PHE A O 1
ATOM 1644 N N . ARG A 1 194 ? -10.286 -11.774 -11.902 1.00 96.00 194 ARG A N 1
ATOM 1645 C CA . ARG A 1 194 ? -10.706 -13.138 -11.581 1.00 96.00 194 ARG A CA 1
ATOM 1646 C C . ARG A 1 194 ? -9.896 -13.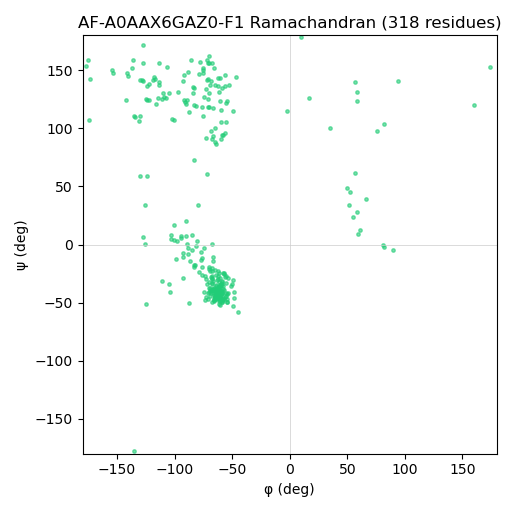664 -10.409 1.00 96.00 194 ARG A C 1
ATOM 1648 O O . ARG A 1 194 ? -8.679 -13.515 -10.382 1.00 96.00 194 ARG A O 1
ATOM 1655 N N . VAL A 1 195 ? -10.556 -14.321 -9.462 1.00 96.44 195 VAL A N 1
ATOM 1656 C CA . VAL A 1 195 ? -9.856 -15.088 -8.426 1.00 96.44 195 VAL A CA 1
ATOM 1657 C C . VAL A 1 195 ? -9.643 -16.505 -8.941 1.00 96.44 195 VAL A C 1
ATOM 1659 O O . VAL A 1 195 ? -10.600 -17.170 -9.333 1.00 96.44 195 VAL A O 1
ATOM 1662 N N . VAL A 1 196 ? -8.391 -16.957 -8.956 1.00 95.50 196 VAL A N 1
ATOM 1663 C CA . VAL A 1 196 ? -8.008 -18.319 -9.346 1.00 95.50 196 VAL A CA 1
ATOM 1664 C C . VAL A 1 196 ? -7.258 -18.986 -8.201 1.00 95.50 196 VAL A C 1
ATOM 1666 O O . VAL A 1 196 ? -6.417 -18.364 -7.553 1.00 95.50 196 VAL A O 1
ATOM 1669 N N . GLN A 1 197 ? -7.554 -20.256 -7.943 1.00 94.88 197 GLN A N 1
ATOM 1670 C CA . GLN A 1 197 ? -6.887 -21.037 -6.905 1.00 94.88 197 GLN A CA 1
ATOM 1671 C C . GLN A 1 197 ? -5.909 -22.018 -7.550 1.00 94.88 197 GLN A C 1
ATOM 1673 O O . GLN A 1 197 ? -6.263 -22.736 -8.484 1.00 94.88 197 GLN A O 1
ATOM 1678 N N . PHE A 1 198 ? -4.675 -22.042 -7.056 1.00 92.19 198 PHE A N 1
ATOM 1679 C CA . PHE A 1 198 ? -3.634 -22.961 -7.505 1.00 92.19 198 PHE A CA 1
ATOM 1680 C C . PHE A 1 198 ? -2.804 -23.407 -6.302 1.00 92.19 198 PHE A C 1
ATOM 1682 O O . PHE A 1 198 ? -2.285 -22.555 -5.584 1.00 92.19 198 PHE A O 1
ATOM 1689 N N . GLU A 1 199 ? -2.693 -24.722 -6.084 1.00 91.56 199 GLU A N 1
ATOM 1690 C CA . GLU A 1 199 ? -1.955 -25.315 -4.950 1.00 91.56 199 GLU A CA 1
ATOM 1691 C C . GLU A 1 199 ? -2.344 -24.699 -3.590 1.00 91.56 199 GLU A C 1
ATOM 1693 O O . GLU A 1 199 ? -1.490 -24.268 -2.821 1.00 91.56 199 GLU A O 1
ATOM 1698 N N . ASP A 1 200 ? -3.650 -24.596 -3.315 1.00 90.88 200 ASP A N 1
ATOM 1699 C CA . ASP A 1 200 ? -4.212 -23.981 -2.097 1.00 90.88 200 ASP A CA 1
ATOM 1700 C C . ASP A 1 200 ? -3.882 -22.492 -1.884 1.00 90.88 200 ASP A C 1
ATOM 1702 O O . ASP A 1 200 ? -4.165 -21.928 -0.827 1.00 90.88 200 ASP A O 1
ATOM 1706 N N . VAL A 1 201 ? -3.345 -21.818 -2.904 1.00 94.19 201 VAL A N 1
ATOM 1707 C CA . VAL A 1 201 ? -3.069 -20.380 -2.887 1.00 94.19 201 VAL A CA 1
ATOM 1708 C C . VAL A 1 201 ? -4.018 -19.649 -3.832 1.00 94.19 201 VAL A C 1
ATOM 1710 O O . VAL A 1 201 ? -4.164 -20.007 -5.001 1.00 94.19 201 VAL A O 1
ATOM 1713 N N . GLU A 1 202 ? -4.646 -18.587 -3.327 1.00 95.56 202 GLU A N 1
ATOM 1714 C CA . GLU A 1 202 ? -5.502 -17.696 -4.113 1.00 95.56 202 GLU A CA 1
ATOM 1715 C C . GLU A 1 202 ? -4.667 -16.633 -4.838 1.00 95.56 202 GLU A C 1
ATOM 1717 O O . GLU A 1 202 ? -3.847 -15.924 -4.241 1.00 95.56 202 GLU A O 1
ATOM 1722 N N . TYR A 1 203 ? -4.919 -16.480 -6.133 1.00 96.75 203 TYR A N 1
ATOM 1723 C CA . TYR A 1 203 ? -4.341 -15.453 -6.985 1.00 96.75 203 TYR A CA 1
ATOM 1724 C C . TYR A 1 203 ? -5.446 -14.564 -7.539 1.00 96.75 203 TYR A C 1
ATOM 1726 O O . TYR A 1 203 ? -6.512 -15.038 -7.925 1.00 96.75 203 TYR A O 1
ATOM 1734 N N . LEU A 1 204 ? -5.158 -13.271 -7.614 1.00 97.19 204 LEU A N 1
ATOM 1735 C CA . LEU A 1 204 ? -5.932 -12.324 -8.396 1.00 97.19 204 LEU A CA 1
ATOM 1736 C C . LEU A 1 204 ? -5.310 -12.248 -9.789 1.00 97.19 204 LEU A C 1
ATOM 1738 O O . LEU A 1 204 ? -4.120 -11.961 -9.915 1.00 97.19 204 LEU A O 1
ATOM 1742 N N . GLU A 1 205 ? -6.098 -12.530 -10.813 1.00 97.31 205 GLU A N 1
ATOM 1743 C CA . GLU A 1 205 ? -5.703 -12.549 -12.217 1.00 97.31 205 GLU A CA 1
ATOM 1744 C C . GLU A 1 205 ? -6.403 -11.426 -12.983 1.00 97.31 205 GLU A C 1
ATOM 1746 O O . GLU A 1 205 ? -7.582 -11.140 -12.761 1.00 97.31 205 GLU A O 1
ATOM 1751 N N . LEU A 1 206 ? -5.659 -10.792 -13.886 1.00 97.31 206 LEU A N 1
ATOM 1752 C CA . LEU A 1 206 ? -6.163 -9.787 -14.811 1.00 97.31 206 LEU A CA 1
ATOM 1753 C C . LEU A 1 206 ? -6.983 -10.449 -15.922 1.00 97.31 206 LEU A C 1
ATOM 1755 O O . LEU A 1 206 ? -6.478 -11.321 -16.625 1.00 97.31 206 LEU A O 1
ATOM 1759 N N . ILE A 1 207 ? -8.215 -9.987 -16.127 1.00 96.00 207 ILE A N 1
ATOM 1760 C CA . ILE A 1 207 ? -9.078 -10.480 -17.212 1.00 96.00 207 ILE A CA 1
ATOM 1761 C C . ILE A 1 207 ? -8.840 -9.701 -18.503 1.00 96.00 207 ILE A C 1
ATOM 1763 O O . ILE A 1 207 ? -8.646 -10.294 -19.562 1.00 96.00 207 ILE A O 1
ATOM 1767 N N . SER A 1 208 ? -8.862 -8.370 -18.417 1.00 92.25 208 SER A N 1
ATOM 1768 C CA . SER A 1 208 ? -8.788 -7.487 -19.578 1.00 92.25 208 SER A CA 1
ATOM 1769 C C . SER A 1 208 ? -7.621 -6.517 -19.452 1.00 92.25 208 SER A C 1
ATOM 1771 O O . SER A 1 208 ? -7.510 -5.770 -18.478 1.00 92.25 208 SER A O 1
ATOM 1773 N N . TRP A 1 209 ? -6.742 -6.521 -20.453 1.00 92.94 209 TRP A N 1
ATOM 1774 C CA . TRP A 1 209 ? -5.668 -5.543 -20.565 1.00 92.94 209 TRP A CA 1
ATOM 1775 C C . TRP A 1 209 ? -6.208 -4.248 -21.168 1.00 92.94 209 TRP A C 1
ATOM 1777 O O . TRP A 1 209 ? -6.641 -4.237 -22.318 1.00 92.94 209 TRP A O 1
ATOM 1787 N N . ASN A 1 210 ? -6.123 -3.145 -20.422 1.00 91.31 210 ASN A N 1
ATOM 1788 C CA . ASN A 1 210 ? -6.484 -1.821 -20.917 1.00 91.31 210 ASN A CA 1
ATOM 1789 C C . ASN A 1 210 ? -5.218 -1.028 -21.311 1.00 91.31 210 ASN A C 1
ATOM 1791 O O . ASN A 1 210 ? -4.508 -0.549 -20.421 1.00 91.31 210 ASN A O 1
ATOM 1795 N N . PRO A 1 211 ? -4.933 -0.818 -22.613 1.00 89.94 211 PRO A N 1
ATOM 1796 C CA . PRO A 1 211 ? -3.750 -0.077 -23.055 1.00 89.94 211 PRO A CA 1
ATOM 1797 C C . PRO A 1 211 ? -3.705 1.369 -22.553 1.00 89.94 211 PRO A C 1
ATOM 1799 O O . PRO A 1 211 ? -2.622 1.893 -22.318 1.00 89.94 211 PRO A O 1
ATOM 1802 N N . SER A 1 212 ? -4.860 2.006 -22.325 1.00 90.81 212 SER A N 1
ATOM 1803 C CA . SER A 1 212 ? -4.906 3.383 -21.806 1.00 90.81 212 SER A CA 1
ATOM 1804 C C . SER A 1 212 ? -4.393 3.500 -20.366 1.00 90.81 212 SER A C 1
ATOM 1806 O O . SER A 1 212 ? -3.976 4.575 -19.937 1.00 90.81 212 SER A O 1
ATOM 1808 N N . TRP A 1 213 ? -4.372 2.390 -19.620 1.00 92.56 213 TRP A N 1
ATOM 1809 C CA . TRP A 1 213 ? -3.806 2.315 -18.273 1.00 92.56 213 TRP A CA 1
ATOM 1810 C C . TRP A 1 213 ? -2.340 1.866 -18.261 1.00 92.56 213 TRP A C 1
ATOM 1812 O O . TRP A 1 213 ? -1.669 2.003 -17.237 1.00 92.56 213 TRP A O 1
ATOM 1822 N N . ALA A 1 214 ? -1.809 1.398 -19.394 1.00 92.94 214 ALA A N 1
ATOM 1823 C CA . ALA A 1 214 ? -0.424 0.952 -19.557 1.00 92.94 214 ALA A CA 1
ATOM 1824 C C . ALA A 1 214 ? 0.571 2.119 -19.737 1.00 92.94 214 ALA A C 1
ATOM 1826 O O . ALA A 1 214 ? 1.551 2.001 -20.467 1.00 92.94 214 ALA A O 1
ATOM 1827 N N . VAL A 1 215 ? 0.314 3.248 -19.075 1.00 91.88 215 VAL A N 1
ATOM 1828 C CA . VAL A 1 215 ? 1.147 4.458 -19.097 1.00 91.88 215 VAL A CA 1
ATOM 1829 C C . VAL A 1 215 ? 1.540 4.767 -17.661 1.00 91.88 215 VAL A C 1
ATOM 1831 O O . VAL A 1 215 ? 0.665 4.869 -16.800 1.00 91.88 215 VAL A O 1
ATOM 1834 N N . THR A 1 216 ? 2.834 4.879 -17.369 1.00 93.06 216 THR A N 1
ATOM 1835 C CA . THR A 1 216 ? 3.330 5.130 -16.006 1.00 93.06 216 THR A CA 1
ATOM 1836 C C . THR A 1 216 ? 2.951 6.522 -15.512 1.00 93.06 216 THR A C 1
ATOM 1838 O O . THR A 1 216 ? 2.759 7.458 -16.290 1.00 93.06 216 THR A O 1
ATOM 1841 N N . GLU A 1 217 ? 2.897 6.709 -14.193 1.00 92.69 217 GLU A N 1
ATOM 1842 C CA . GLU A 1 217 ? 2.675 8.043 -13.618 1.00 92.69 217 GLU A CA 1
ATOM 1843 C C . GLU A 1 217 ? 3.832 9.006 -13.933 1.00 92.69 217 GLU A C 1
ATOM 1845 O O . GLU A 1 217 ? 3.658 10.227 -13.921 1.00 92.69 217 GLU A O 1
ATOM 1850 N N . LEU A 1 218 ? 5.019 8.473 -14.236 1.00 91.06 218 LEU A N 1
ATOM 1851 C CA . LEU A 1 218 ? 6.149 9.269 -14.702 1.00 91.06 218 LEU A CA 1
ATOM 1852 C C . LEU A 1 218 ? 5.943 9.755 -16.144 1.00 91.06 218 LEU A C 1
ATOM 1854 O O . LEU A 1 218 ? 6.153 10.938 -16.404 1.00 91.06 218 LEU A O 1
ATOM 1858 N N . GLU A 1 219 ? 5.488 8.881 -17.047 1.00 90.31 219 GLU A N 1
ATOM 1859 C CA . GLU A 1 219 ? 5.129 9.242 -18.426 1.00 90.31 219 GLU A CA 1
ATOM 1860 C C . GLU A 1 219 ? 4.026 10.299 -18.456 1.00 90.31 219 GLU A C 1
ATOM 1862 O O . GLU A 1 219 ? 4.218 11.350 -19.062 1.00 90.31 219 GLU A O 1
ATOM 1867 N N . LYS A 1 220 ? 2.928 10.094 -17.712 1.00 90.19 220 LYS A N 1
ATOM 1868 C CA . LYS A 1 220 ? 1.820 11.064 -17.641 1.00 90.19 220 LYS A CA 1
ATOM 1869 C C . LYS A 1 220 ? 2.300 12.464 -17.246 1.00 90.19 220 LYS A C 1
ATOM 1871 O O . LYS A 1 220 ? 1.860 13.457 -17.816 1.00 90.19 220 LYS A O 1
ATOM 1876 N N . ARG A 1 221 ? 3.220 12.564 -16.279 1.00 87.88 221 ARG A N 1
ATOM 1877 C CA . ARG A 1 221 ? 3.791 13.853 -15.847 1.00 87.88 221 ARG A CA 1
ATOM 1878 C C . ARG A 1 221 ? 4.710 14.470 -16.896 1.00 87.88 221 ARG A C 1
ATOM 1880 O O . ARG A 1 221 ? 4.706 15.688 -17.036 1.00 87.88 221 ARG A O 1
ATOM 1887 N N . ALA A 1 222 ? 5.490 13.653 -17.600 1.00 85.56 222 ALA A N 1
ATOM 1888 C CA . ALA A 1 222 ? 6.401 14.119 -18.640 1.00 85.56 222 ALA A CA 1
ATOM 1889 C C . ALA A 1 222 ? 5.641 14.659 -19.863 1.00 85.56 222 ALA A C 1
ATOM 1891 O O . ALA A 1 222 ? 5.991 15.729 -20.354 1.00 85.56 222 ALA A O 1
ATOM 1892 N N . SER A 1 223 ? 4.565 13.987 -20.287 1.00 78.81 223 SER A N 1
ATOM 1893 C CA . SER A 1 223 ? 3.715 14.429 -21.404 1.00 78.81 223 SER A CA 1
ATOM 1894 C C . SER A 1 223 ? 3.032 15.776 -21.147 1.00 78.81 223 SER A C 1
ATOM 1896 O O . SER A 1 223 ? 2.793 16.530 -22.078 1.00 78.81 223 SER A O 1
ATOM 1898 N N . VAL A 1 224 ? 2.734 16.111 -19.886 1.00 74.94 224 VAL A N 1
ATOM 1899 C CA . VAL A 1 224 ? 2.158 17.421 -19.519 1.00 74.94 224 VAL A CA 1
ATOM 1900 C C . VAL A 1 224 ? 3.210 18.538 -19.534 1.00 74.94 224 VAL A C 1
ATOM 1902 O O . VAL A 1 224 ? 2.871 19.705 -19.700 1.00 74.94 224 VAL A O 1
ATOM 1905 N N . GLN A 1 225 ? 4.486 18.204 -19.325 1.00 64.94 225 GLN A N 1
ATOM 1906 C CA . GLN A 1 225 ? 5.566 19.181 -19.145 1.00 64.94 225 GLN A CA 1
ATOM 1907 C C . GLN A 1 225 ? 6.383 19.442 -20.420 1.00 64.94 225 GLN A C 1
ATOM 1909 O O . GLN A 1 225 ? 7.180 20.379 -20.436 1.00 64.94 225 GLN A O 1
ATOM 1914 N N . SER A 1 226 ? 6.228 18.620 -21.461 1.00 56.59 226 SER A N 1
ATOM 1915 C CA . SER A 1 226 ? 7.155 18.584 -22.602 1.00 56.59 226 SER A CA 1
ATOM 1916 C C . SER A 1 226 ? 6.656 17.670 -23.728 1.00 56.59 226 SER A C 1
ATOM 1918 O O . SER A 1 226 ? 6.177 16.573 -23.442 1.00 56.59 226 SER A O 1
ATOM 1920 N N . ASP A 1 227 ? 6.878 18.069 -24.987 1.00 53.75 227 ASP A N 1
ATOM 1921 C CA . ASP A 1 227 ? 6.737 17.234 -26.197 1.00 53.75 227 ASP A CA 1
ATOM 1922 C C . ASP A 1 227 ? 7.875 16.194 -26.281 1.00 53.75 227 ASP A C 1
ATOM 1924 O O . ASP A 1 227 ? 8.714 16.217 -27.181 1.00 53.75 227 ASP A O 1
ATOM 1928 N N . PHE A 1 228 ? 7.980 15.297 -25.296 1.00 54.09 228 PHE A N 1
ATOM 1929 C CA . PHE A 1 228 ? 8.927 14.184 -25.390 1.00 54.09 228 PHE A CA 1
ATOM 1930 C C . PHE A 1 228 ? 8.445 13.188 -26.445 1.00 54.09 228 PHE A C 1
ATOM 1932 O O . PHE A 1 228 ? 7.397 12.560 -26.287 1.00 54.09 228 PHE A O 1
ATOM 1939 N N . GLU A 1 229 ? 9.247 13.001 -27.492 1.00 51.88 229 GLU A N 1
ATOM 1940 C CA . GLU A 1 229 ? 9.070 11.913 -28.447 1.00 51.88 229 GLU A CA 1
ATOM 1941 C C . GLU A 1 229 ? 9.172 10.572 -27.709 1.00 51.88 229 GLU A C 1
ATOM 1943 O O . GLU A 1 229 ? 10.207 10.218 -27.135 1.00 51.88 229 GLU A O 1
ATOM 1948 N N . LEU A 1 230 ? 8.066 9.826 -27.695 1.00 53.50 230 LEU A N 1
ATOM 1949 C CA . LEU A 1 230 ? 8.022 8.484 -27.133 1.00 53.50 230 LEU A CA 1
ATOM 1950 C C . LEU A 1 230 ? 8.863 7.568 -28.037 1.00 53.50 230 LEU A C 1
ATOM 1952 O O . LEU A 1 230 ? 8.415 7.120 -29.094 1.00 53.50 230 LEU A O 1
ATOM 1956 N N . HIS A 1 231 ? 10.113 7.321 -27.656 1.00 51.38 231 HIS A N 1
ATOM 1957 C CA . HIS A 1 231 ? 10.979 6.387 -28.367 1.00 51.38 231 HIS A CA 1
ATOM 1958 C C . HIS A 1 231 ? 10.420 4.970 -28.259 1.00 51.38 231 HIS A C 1
ATOM 1960 O O . HIS A 1 231 ? 10.673 4.304 -27.270 1.00 51.38 231 HIS A O 1
ATOM 1966 N N . SER A 1 232 ? 9.743 4.481 -29.299 1.00 59.56 232 SER A N 1
ATOM 1967 C CA . SER A 1 232 ? 9.212 3.111 -29.432 1.00 59.56 232 SER A CA 1
ATOM 1968 C C . SER A 1 232 ? 8.248 2.639 -28.316 1.00 59.56 232 SER A C 1
ATOM 1970 O O . SER A 1 232 ? 8.462 2.885 -27.130 1.00 59.56 232 SER A O 1
ATOM 1972 N N . PRO A 1 233 ? 7.170 1.907 -28.647 1.00 68.25 233 PRO A N 1
ATOM 1973 C CA . PRO A 1 233 ? 6.271 1.364 -27.631 1.00 68.25 233 PRO A CA 1
ATOM 1974 C C . PRO A 1 233 ? 7.031 0.509 -26.606 1.00 68.25 233 PRO A C 1
ATOM 1976 O O . PRO A 1 233 ? 7.675 -0.474 -26.962 1.00 68.25 233 PRO A O 1
ATOM 1979 N N . GLY A 1 234 ? 6.952 0.883 -25.328 1.00 78.31 234 GLY A N 1
ATOM 1980 C CA . GLY A 1 234 ? 7.518 0.103 -24.229 1.00 78.31 234 GLY A CA 1
ATOM 1981 C C . GLY A 1 234 ? 8.969 0.412 -23.846 1.00 78.31 234 GLY A C 1
ATOM 1982 O O . GLY A 1 234 ? 9.401 -0.123 -22.828 1.00 78.31 234 GLY A O 1
ATOM 1983 N N . LEU A 1 235 ? 9.701 1.282 -24.551 1.00 87.00 235 LEU A N 1
ATOM 1984 C CA . LEU A 1 235 ? 11.038 1.731 -24.135 1.00 87.00 235 LEU A CA 1
ATOM 1985 C C . LEU A 1 235 ? 10.989 3.182 -23.641 1.00 87.00 235 LEU A C 1
ATOM 1987 O O . LEU A 1 235 ? 10.523 4.080 -24.330 1.00 87.00 235 LEU A O 1
ATOM 1991 N N . LEU A 1 236 ? 11.480 3.429 -22.429 1.00 88.62 236 LEU A N 1
ATOM 1992 C CA . LEU A 1 236 ? 11.421 4.734 -21.774 1.00 88.62 236 LEU A CA 1
ATOM 1993 C C . LEU A 1 236 ? 12.819 5.278 -21.521 1.00 88.62 236 LEU A C 1
ATOM 1995 O O . LEU A 1 236 ? 13.719 4.550 -21.123 1.00 88.62 236 LEU A O 1
ATOM 1999 N N . SER A 1 237 ? 12.994 6.590 -21.667 1.00 88.50 237 SER A N 1
ATOM 2000 C CA . SER A 1 237 ? 14.232 7.290 -21.295 1.00 88.50 237 SER A CA 1
ATOM 2001 C C . SER A 1 237 ? 13.961 8.461 -20.344 1.00 88.50 237 SER A C 1
ATOM 2003 O O . SER A 1 237 ? 14.625 9.497 -20.390 1.00 88.50 237 SER A O 1
ATOM 2005 N N . LEU A 1 238 ? 12.964 8.300 -19.469 1.00 89.44 238 LEU A N 1
ATOM 2006 C CA . LEU A 1 238 ? 12.549 9.343 -18.533 1.00 89.44 238 LEU A CA 1
ATOM 2007 C C . LEU A 1 238 ? 13.424 9.358 -17.271 1.00 89.44 238 LEU A C 1
ATOM 2009 O O . LEU A 1 238 ? 13.669 8.295 -16.683 1.00 89.44 238 LEU A O 1
ATOM 2013 N N . PRO A 1 239 ? 13.869 10.541 -16.812 1.00 90.62 239 PRO A N 1
ATOM 2014 C CA . PRO A 1 239 ? 14.594 10.660 -15.561 1.00 90.62 239 PRO A CA 1
ATOM 2015 C C . PRO A 1 239 ? 13.646 10.531 -14.362 1.00 90.62 239 PRO A C 1
ATOM 2017 O O . PRO A 1 239 ? 12.507 10.987 -14.388 1.00 90.62 239 PRO A O 1
ATOM 2020 N N . PHE A 1 240 ? 14.145 9.972 -13.265 1.00 90.81 240 PHE A N 1
ATOM 2021 C CA . PHE A 1 240 ? 13.466 9.928 -11.976 1.00 90.81 240 PHE A CA 1
ATOM 2022 C C . PHE A 1 240 ? 13.783 11.203 -11.186 1.00 90.81 240 PHE A C 1
ATOM 2024 O O . PHE A 1 240 ? 14.943 11.389 -10.794 1.00 90.81 240 PHE A O 1
ATOM 2031 N N . PRO A 1 241 ? 12.804 12.086 -10.913 1.00 85.62 241 PRO A N 1
ATOM 2032 C CA . PRO A 1 241 ? 13.050 13.309 -10.159 1.00 85.62 241 PRO A CA 1
ATOM 2033 C C . PRO A 1 241 ? 13.567 12.991 -8.755 1.00 85.62 241 PRO A C 1
ATOM 2035 O O . PRO A 1 241 ? 12.913 12.294 -7.979 1.00 85.62 241 PRO A O 1
ATOM 2038 N N . MET A 1 242 ? 14.738 13.525 -8.408 1.00 82.69 242 MET A N 1
ATOM 2039 C CA . MET A 1 242 ? 15.341 13.332 -7.090 1.00 82.69 242 MET A CA 1
ATOM 2040 C C . MET A 1 242 ? 15.291 14.635 -6.304 1.00 82.69 242 MET A C 1
ATOM 2042 O O . MET A 1 242 ? 15.780 15.666 -6.762 1.00 82.69 242 MET A O 1
ATOM 2046 N N . LYS A 1 243 ? 14.744 14.576 -5.089 1.00 78.62 243 LYS A N 1
ATOM 2047 C CA . LYS A 1 243 ? 14.814 15.665 -4.112 1.00 78.62 243 LYS A CA 1
ATOM 2048 C C . LYS A 1 243 ? 15.644 15.190 -2.933 1.00 78.62 243 LYS A C 1
ATOM 2050 O O . LYS A 1 243 ? 15.360 14.145 -2.353 1.00 78.62 243 LYS A O 1
ATOM 2055 N N . PHE A 1 244 ? 16.665 15.959 -2.584 1.00 73.50 244 PHE A N 1
ATOM 2056 C CA . PHE A 1 244 ? 17.522 15.666 -1.446 1.00 73.50 244 PHE A CA 1
ATOM 2057 C C . PHE A 1 244 ? 17.413 16.788 -0.417 1.00 73.50 244 PHE A C 1
ATOM 2059 O O . PHE A 1 244 ? 17.293 17.951 -0.804 1.00 73.50 244 PHE A O 1
ATOM 2066 N N . PRO A 1 245 ? 17.466 16.472 0.886 1.00 72.94 245 PRO A N 1
ATOM 2067 C CA . PRO A 1 245 ? 17.486 17.504 1.904 1.00 72.94 245 PRO A CA 1
ATOM 2068 C C . PRO A 1 245 ? 18.786 18.330 1.809 1.00 72.94 245 PRO A C 1
ATOM 2070 O O . PRO A 1 245 ? 19.821 17.794 1.394 1.00 72.94 245 PRO A O 1
ATOM 2073 N N . PRO A 1 246 ? 18.776 19.612 2.225 1.00 70.56 246 PRO A N 1
ATOM 2074 C CA . PRO A 1 246 ? 19.913 20.528 2.053 1.00 70.56 246 PRO A CA 1
ATOM 2075 C C . PRO A 1 246 ? 21.229 20.027 2.670 1.00 70.56 246 PRO A C 1
ATOM 2077 O O . PRO A 1 246 ? 22.322 20.349 2.212 1.00 70.56 246 PRO A O 1
ATOM 2080 N N . ASN A 1 247 ? 21.140 19.201 3.713 1.00 72.38 247 ASN A N 1
ATOM 2081 C CA . ASN A 1 247 ? 22.279 18.626 4.427 1.00 72.38 247 ASN A CA 1
ATOM 2082 C C . ASN A 1 247 ? 22.897 17.388 3.738 1.00 72.38 247 ASN A C 1
ATOM 2084 O O . ASN A 1 247 ? 23.898 16.847 4.223 1.00 72.38 247 ASN A O 1
ATOM 2088 N N . PHE A 1 248 ? 22.358 16.927 2.605 1.00 69.25 248 PHE A N 1
ATOM 2089 C CA . PHE A 1 248 ? 22.817 15.717 1.925 1.00 69.25 248 PHE A CA 1
ATOM 2090 C C . PHE A 1 248 ? 24.040 15.978 1.019 1.00 69.25 248 PHE A C 1
ATOM 2092 O O . PHE A 1 248 ? 23.987 15.937 -0.207 1.00 69.25 248 PHE A O 1
ATOM 2099 N N . LYS A 1 249 ? 25.210 16.186 1.635 1.00 65.81 249 LYS A N 1
ATOM 2100 C CA . LYS A 1 249 ? 26.475 16.558 0.956 1.00 65.81 249 LYS A CA 1
ATOM 2101 C C . LYS A 1 249 ? 27.096 15.476 0.043 1.00 65.81 249 LYS A C 1
ATOM 2103 O O . LYS A 1 249 ? 28.173 15.682 -0.511 1.00 65.81 249 LYS A O 1
ATOM 2108 N N . LYS A 1 250 ? 26.479 14.295 -0.098 1.00 63.84 250 LYS A N 1
ATOM 2109 C CA . LYS A 1 250 ? 27.055 13.147 -0.836 1.00 63.84 250 LYS A CA 1
ATOM 2110 C C . LYS A 1 250 ? 26.768 13.146 -2.341 1.00 63.84 250 LYS A C 1
ATOM 2112 O O . LYS A 1 250 ? 27.454 12.417 -3.054 1.00 63.84 250 LYS A O 1
ATOM 2117 N N . ILE A 1 251 ? 25.823 13.956 -2.826 1.00 60.09 251 ILE A N 1
ATOM 2118 C CA . ILE A 1 251 ? 25.465 14.018 -4.260 1.00 60.09 251 ILE A CA 1
ATOM 2119 C C . ILE A 1 251 ? 26.671 14.426 -5.105 1.00 60.09 251 ILE A C 1
ATOM 2121 O O . ILE A 1 251 ? 26.943 13.795 -6.122 1.00 60.09 251 ILE A O 1
ATOM 2125 N N . PHE A 1 252 ? 27.464 15.389 -4.627 1.00 58.03 252 PHE A N 1
ATOM 2126 C CA . PHE A 1 252 ? 28.637 15.900 -5.341 1.00 58.03 252 PHE A CA 1
ATOM 2127 C C . PHE A 1 252 ? 29.686 14.825 -5.670 1.00 58.03 252 PHE A C 1
ATOM 2129 O O . PHE A 1 252 ? 30.411 14.965 -6.645 1.00 58.03 252 PHE A O 1
ATOM 2136 N N . ARG A 1 253 ? 29.747 13.710 -4.923 1.00 65.44 253 ARG A N 1
ATOM 2137 C CA . ARG A 1 253 ? 30.691 12.609 -5.213 1.00 65.44 253 ARG A CA 1
ATOM 2138 C C . ARG A 1 253 ? 30.206 11.642 -6.292 1.00 65.44 253 ARG A C 1
ATOM 2140 O O . ARG A 1 253 ? 30.991 10.838 -6.790 1.00 65.44 253 ARG A O 1
ATOM 2147 N N . HIS A 1 254 ? 28.911 11.645 -6.593 1.00 70.88 254 HIS A N 1
ATOM 2148 C CA . HIS A 1 254 ? 28.281 10.669 -7.483 1.00 70.88 254 HIS A CA 1
ATOM 2149 C C . HIS A 1 254 ? 27.478 11.320 -8.615 1.00 70.88 254 HIS A C 1
ATOM 2151 O O . HIS A 1 254 ? 26.847 10.593 -9.375 1.00 70.88 254 HIS A O 1
ATOM 2157 N N . GLY A 1 255 ? 27.540 12.650 -8.762 1.00 75.06 255 GLY A N 1
ATOM 2158 C CA . GLY A 1 255 ? 26.766 13.424 -9.737 1.00 75.06 255 GLY A CA 1
ATOM 2159 C C . GLY A 1 255 ? 26.828 12.858 -11.155 1.00 75.06 255 GLY A C 1
ATOM 2160 O O . GLY A 1 255 ? 25.788 12.516 -11.701 1.00 75.06 255 GLY A O 1
ATOM 2161 N N . GLY A 1 256 ? 28.028 12.626 -11.702 1.00 82.88 256 GLY A N 1
ATOM 2162 C CA . GLY A 1 256 ? 28.170 12.071 -13.058 1.00 82.88 256 GLY A CA 1
ATOM 2163 C C . GLY A 1 256 ? 27.605 10.651 -13.218 1.00 82.88 256 GLY A C 1
ATOM 2164 O O . GLY A 1 256 ? 27.006 10.330 -14.240 1.00 82.88 256 GLY A O 1
ATOM 2165 N N . LYS A 1 257 ? 27.714 9.799 -12.186 1.00 85.06 257 LYS A N 1
ATOM 2166 C CA . LYS A 1 257 ? 27.100 8.455 -12.203 1.00 85.06 257 LYS A CA 1
ATOM 2167 C C . LYS A 1 257 ? 25.576 8.538 -12.172 1.00 85.06 257 LYS A C 1
ATOM 2169 O O . LYS A 1 257 ? 24.912 7.759 -12.845 1.00 85.06 257 LYS A O 1
ATOM 2174 N N . ILE A 1 258 ? 25.043 9.473 -11.387 1.00 86.31 258 ILE A N 1
ATOM 2175 C CA . ILE A 1 258 ? 23.609 9.738 -11.297 1.00 86.31 258 ILE A CA 1
ATOM 2176 C C . ILE A 1 258 ? 23.100 10.271 -12.637 1.00 86.31 258 ILE A C 1
ATOM 2178 O O . ILE A 1 258 ? 22.119 9.754 -13.147 1.00 86.31 258 ILE A O 1
ATOM 2182 N N . GLU A 1 259 ? 23.778 11.242 -13.243 1.00 86.50 259 GLU A N 1
ATOM 2183 C CA . GLU A 1 259 ? 23.387 11.803 -14.538 1.00 86.50 259 GLU A CA 1
ATOM 2184 C C . GLU A 1 259 ? 23.377 10.738 -15.642 1.00 86.50 259 GLU A C 1
ATOM 2186 O O . GLU A 1 259 ? 22.394 10.599 -16.370 1.00 86.50 259 GLU A O 1
ATOM 2191 N N . HIS A 1 260 ? 24.434 9.925 -15.721 1.00 89.69 260 HIS A N 1
ATOM 2192 C CA . HIS A 1 260 ? 24.492 8.827 -16.679 1.00 89.69 260 HIS A CA 1
ATOM 2193 C C . HIS A 1 260 ? 23.397 7.783 -16.420 1.00 89.69 260 HIS A C 1
ATOM 2195 O O . HIS A 1 260 ? 22.790 7.286 -17.363 1.00 89.69 260 HIS A O 1
ATOM 2201 N N . PHE A 1 261 ? 23.087 7.486 -15.154 1.00 91.25 261 PHE A N 1
ATOM 2202 C CA . PHE A 1 261 ? 21.947 6.641 -14.802 1.00 91.25 261 PHE A CA 1
ATOM 2203 C C . PHE A 1 261 ? 20.619 7.247 -15.283 1.00 91.25 261 PHE A C 1
ATOM 2205 O O . PHE A 1 261 ? 19.818 6.542 -15.894 1.00 91.25 261 PHE A O 1
ATOM 2212 N N . GLN A 1 262 ? 20.400 8.548 -15.073 1.00 91.12 262 GLN A N 1
ATOM 2213 C CA . GLN A 1 262 ? 19.166 9.240 -15.458 1.00 91.12 262 GLN A CA 1
ATOM 2214 C C . GLN A 1 262 ? 18.921 9.217 -16.974 1.00 91.12 262 GLN A C 1
ATOM 2216 O O . GLN A 1 262 ? 17.790 8.981 -17.386 1.00 91.12 262 GLN A O 1
ATOM 2221 N N . LYS A 1 263 ? 19.973 9.340 -17.793 1.00 90.00 263 LYS A N 1
ATOM 2222 C CA . LYS A 1 263 ? 19.895 9.362 -19.269 1.00 90.00 263 LYS A CA 1
ATOM 2223 C C . LYS A 1 263 ? 19.670 8.001 -19.944 1.00 90.00 263 LYS A C 1
ATOM 2225 O O . LYS A 1 263 ? 19.444 7.957 -21.143 1.00 90.00 263 LYS A O 1
ATOM 2230 N N . ARG A 1 264 ? 19.794 6.884 -19.222 1.00 90.81 264 ARG A N 1
ATOM 2231 C CA . ARG A 1 264 ? 19.697 5.544 -19.835 1.00 90.81 264 ARG A CA 1
ATOM 2232 C C . ARG A 1 264 ? 18.274 5.179 -20.276 1.00 90.81 264 ARG A C 1
ATOM 2234 O O . ARG A 1 264 ? 17.348 5.434 -19.511 1.00 90.81 264 ARG A O 1
ATOM 2241 N N . PRO A 1 265 ? 18.085 4.496 -21.407 1.00 91.81 265 PRO A N 1
ATOM 2242 C CA . PRO A 1 265 ? 16.803 3.879 -21.695 1.00 91.81 265 PRO A CA 1
ATOM 2243 C C . PRO A 1 265 ? 16.555 2.686 -20.757 1.00 91.81 265 PRO A C 1
ATOM 2245 O O . PRO A 1 265 ? 17.489 2.116 -20.184 1.00 91.81 265 PRO A O 1
ATOM 2248 N N . TYR A 1 266 ? 15.290 2.347 -20.556 1.00 92.69 266 TYR A N 1
ATOM 2249 C CA . TYR A 1 266 ? 14.833 1.186 -19.808 1.00 92.69 266 TYR A CA 1
ATOM 2250 C C . TYR A 1 266 ? 13.463 0.751 -20.302 1.00 92.69 266 TYR A C 1
ATOM 2252 O O . TYR A 1 266 ? 12.632 1.570 -20.689 1.00 92.69 266 TYR A O 1
ATOM 2260 N N . LEU A 1 267 ? 13.211 -0.547 -20.244 1.00 93.44 267 LEU A N 1
ATOM 2261 C CA . LEU A 1 267 ? 11.913 -1.106 -20.569 1.00 93.44 267 LEU A CA 1
ATOM 2262 C C . LEU A 1 267 ? 10.827 -0.645 -19.569 1.00 93.44 267 LEU A C 1
ATOM 2264 O O . LEU A 1 267 ? 11.044 -0.628 -18.353 1.00 93.44 267 LEU A O 1
ATOM 2268 N N . SER A 1 268 ? 9.648 -0.289 -20.082 1.00 94.25 268 SER A N 1
ATOM 2269 C CA . SER A 1 268 ? 8.476 0.130 -19.308 1.00 94.25 268 SER A CA 1
ATOM 2270 C C . SER A 1 268 ? 8.065 -0.935 -18.276 1.00 94.25 268 SER A C 1
ATOM 2272 O O . SER A 1 268 ? 8.166 -2.138 -18.547 1.00 94.25 268 SER A O 1
ATOM 2274 N N . PRO A 1 269 ? 7.546 -0.537 -17.097 1.00 95.56 269 PRO A N 1
ATOM 2275 C CA . PRO A 1 269 ? 6.941 -1.465 -16.141 1.00 95.56 269 PRO A CA 1
ATOM 2276 C C . PRO A 1 269 ? 5.841 -2.354 -16.741 1.00 95.56 269 PRO A C 1
ATOM 2278 O O . PRO A 1 269 ? 5.668 -3.478 -16.275 1.00 95.56 269 PRO A O 1
ATOM 2281 N N . TYR A 1 270 ? 5.139 -1.880 -17.776 1.00 95.56 270 TYR A N 1
ATOM 2282 C CA . TYR A 1 270 ? 4.043 -2.600 -18.440 1.00 95.56 270 TYR A CA 1
ATOM 2283 C C . TYR A 1 270 ? 4.473 -3.429 -19.655 1.00 95.56 270 TYR A C 1
ATOM 2285 O O . TYR A 1 270 ? 3.658 -4.168 -20.201 1.00 95.56 270 TYR A O 1
ATOM 2293 N N . ALA A 1 271 ? 5.727 -3.316 -20.094 1.00 93.06 271 ALA A N 1
ATOM 2294 C CA . ALA A 1 271 ? 6.247 -4.112 -21.200 1.00 93.06 271 ALA A CA 1
ATOM 2295 C C . ALA A 1 271 ? 6.777 -5.475 -20.715 1.00 93.06 271 ALA A C 1
ATOM 2297 O O . ALA A 1 271 ? 7.072 -5.660 -19.527 1.00 93.06 271 ALA A O 1
ATOM 2298 N N . ASP A 1 272 ? 6.868 -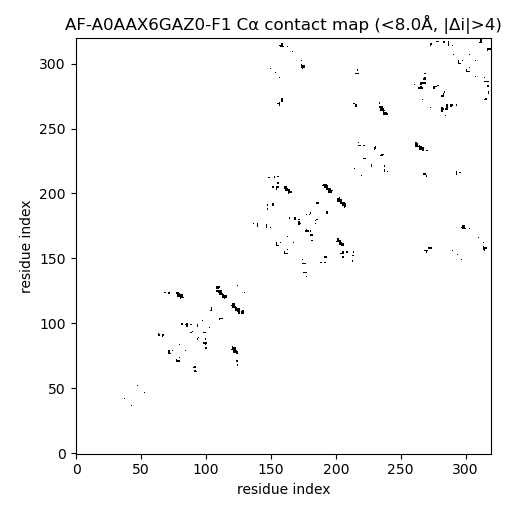6.443 -21.633 1.00 91.19 272 ASP A N 1
ATOM 2299 C CA . ASP A 1 272 ? 7.273 -7.810 -21.298 1.00 91.19 272 ASP A CA 1
ATOM 2300 C C . ASP A 1 272 ? 8.756 -7.884 -20.916 1.00 91.19 272 ASP A C 1
ATOM 2302 O O . ASP A 1 272 ? 9.649 -7.588 -21.703 1.00 91.19 272 ASP A O 1
ATOM 2306 N N . ALA A 1 273 ? 9.006 -8.293 -19.676 1.00 91.50 273 ALA A N 1
ATOM 2307 C CA . ALA A 1 273 ? 10.317 -8.296 -19.046 1.00 91.50 273 ALA A CA 1
ATOM 2308 C C . ALA A 1 273 ? 10.997 -9.671 -19.032 1.00 91.50 273 ALA A C 1
ATOM 2310 O O . ALA A 1 273 ? 12.060 -9.804 -18.426 1.00 91.50 273 ALA A O 1
ATOM 2311 N N . ARG A 1 274 ? 10.397 -10.699 -19.647 1.00 89.62 274 ARG A N 1
ATOM 2312 C CA . ARG A 1 274 ? 10.918 -12.081 -19.628 1.00 89.62 274 ARG A CA 1
ATOM 2313 C C . ARG A 1 274 ? 12.330 -12.206 -20.202 1.00 89.62 274 ARG A C 1
ATOM 2315 O O . ARG A 1 274 ? 13.101 -13.036 -19.730 1.00 89.62 274 ARG A O 1
ATOM 2322 N N . GLU A 1 275 ? 12.671 -11.370 -21.176 1.00 88.38 275 GLU A N 1
ATOM 2323 C CA . GLU A 1 275 ? 13.964 -11.396 -21.871 1.00 88.38 275 GLU A CA 1
ATOM 2324 C C . GLU A 1 275 ? 15.043 -10.538 -21.189 1.00 88.38 275 GLU A C 1
ATOM 2326 O O . GLU A 1 275 ? 16.198 -10.525 -21.619 1.00 88.38 275 GLU A O 1
ATOM 2331 N N . LEU A 1 276 ? 14.707 -9.828 -20.104 1.00 89.44 276 LEU A N 1
ATOM 2332 C CA . LEU A 1 276 ? 15.677 -8.978 -19.422 1.00 89.44 276 LEU A CA 1
ATOM 2333 C C . LEU A 1 276 ? 16.732 -9.799 -18.682 1.00 89.44 276 LEU A C 1
ATOM 2335 O O . LEU A 1 276 ? 16.449 -10.599 -17.789 1.00 89.44 276 LEU A O 1
ATOM 2339 N N . ILE A 1 277 ? 17.991 -9.510 -19.003 1.00 88.62 277 ILE A N 1
ATOM 2340 C CA . ILE A 1 277 ? 19.144 -10.178 -18.408 1.00 88.62 277 ILE A CA 1
ATOM 2341 C C . ILE A 1 277 ? 19.374 -9.638 -16.994 1.00 88.62 277 ILE A C 1
ATOM 2343 O O . ILE A 1 277 ? 19.683 -8.456 -16.798 1.00 88.62 277 ILE A O 1
ATOM 2347 N N . ALA A 1 278 ? 19.269 -10.521 -16.002 1.00 88.44 278 ALA A N 1
ATOM 2348 C CA . ALA A 1 278 ? 19.539 -10.195 -14.607 1.00 88.44 278 ALA A CA 1
ATOM 2349 C C . ALA A 1 278 ? 20.977 -9.676 -14.415 1.00 88.44 278 ALA A C 1
ATOM 2351 O O . ALA A 1 278 ? 21.938 -10.245 -14.932 1.00 88.44 278 ALA A O 1
ATOM 2352 N N . GLY A 1 279 ? 21.125 -8.592 -13.649 1.00 85.81 279 GLY A N 1
ATOM 2353 C CA . GLY A 1 279 ? 22.417 -7.935 -13.406 1.00 85.81 279 GLY A CA 1
ATOM 2354 C C . GLY A 1 279 ? 22.862 -6.973 -14.512 1.00 85.81 279 GLY A C 1
ATOM 2355 O O . GLY A 1 279 ? 23.900 -6.323 -14.372 1.00 85.81 279 GLY A O 1
ATOM 2356 N N . SER A 1 280 ? 22.086 -6.840 -15.592 1.00 90.38 280 SER A N 1
ATOM 2357 C CA . SER A 1 280 ? 22.276 -5.754 -16.549 1.00 90.38 280 SER A CA 1
ATOM 2358 C C . SER A 1 280 ? 21.856 -4.408 -15.947 1.00 90.38 280 SER A C 1
ATOM 2360 O O . SER A 1 280 ? 21.029 -4.309 -15.040 1.00 90.38 280 SER A O 1
ATOM 2362 N N . GLN A 1 281 ? 22.420 -3.332 -16.485 1.00 91.19 281 GLN A N 1
ATOM 2363 C CA . GLN A 1 281 ? 22.094 -1.976 -16.043 1.00 91.19 281 GLN A CA 1
ATOM 2364 C C . GLN A 1 281 ? 20.658 -1.566 -16.396 1.00 91.19 281 GLN A C 1
ATOM 2366 O O . GLN A 1 281 ? 20.064 -0.745 -15.697 1.00 91.19 281 GLN A O 1
ATOM 2371 N N . GLU A 1 282 ? 20.117 -2.127 -17.476 1.00 90.94 282 GLU A N 1
ATOM 2372 C CA . GLU A 1 282 ? 18.729 -1.940 -17.891 1.00 90.94 282 GLU A CA 1
ATOM 2373 C C . GLU A 1 282 ? 17.767 -2.624 -16.916 1.00 90.94 282 GLU A C 1
ATOM 2375 O O . GLU A 1 282 ? 16.807 -2.002 -16.466 1.00 90.94 282 GLU A O 1
ATOM 2380 N N . PHE A 1 283 ? 18.080 -3.858 -16.507 1.00 92.25 283 PHE A N 1
ATOM 2381 C CA . PHE A 1 283 ? 17.331 -4.598 -15.492 1.00 92.25 283 PHE A CA 1
ATOM 2382 C C . PHE A 1 283 ? 17.246 -3.822 -14.168 1.00 92.25 283 PHE A C 1
ATOM 2384 O O . PHE A 1 283 ? 16.156 -3.640 -13.619 1.00 92.25 283 PHE A O 1
ATOM 2391 N N . ASP A 1 284 ? 18.370 -3.276 -13.691 1.00 92.12 284 ASP A N 1
ATOM 2392 C CA . ASP A 1 284 ? 18.395 -2.449 -12.478 1.00 92.12 284 ASP A CA 1
ATOM 2393 C C . ASP A 1 284 ? 17.580 -1.154 -12.638 1.00 92.12 284 ASP A C 1
ATOM 2395 O O . ASP A 1 284 ? 16.879 -0.733 -11.711 1.00 92.12 284 ASP A O 1
ATOM 2399 N N . LYS A 1 285 ? 17.640 -0.514 -13.815 1.00 94.19 285 LYS A N 1
ATOM 2400 C CA . LYS A 1 285 ? 16.888 0.718 -14.078 1.00 94.19 285 LYS A CA 1
ATOM 2401 C C . LYS A 1 285 ? 15.383 0.462 -14.185 1.00 94.19 285 LYS A C 1
ATOM 2403 O O . LYS A 1 285 ? 14.610 1.219 -13.593 1.00 94.19 285 LYS A O 1
ATOM 2408 N N . ARG A 1 286 ? 14.956 -0.620 -14.844 1.00 94.75 286 ARG A N 1
ATOM 2409 C CA . ARG A 1 286 ? 13.544 -1.028 -14.881 1.00 94.75 286 ARG A CA 1
ATOM 2410 C C . ARG A 1 286 ? 13.020 -1.353 -13.488 1.00 94.75 286 ARG A C 1
ATOM 2412 O O . ARG A 1 286 ? 11.910 -0.949 -13.159 1.00 94.75 286 ARG A O 1
ATOM 2419 N N . ALA A 1 287 ? 13.800 -2.029 -12.644 1.00 94.00 287 ALA A N 1
ATOM 2420 C CA . ALA A 1 287 ? 13.379 -2.292 -11.269 1.00 94.00 287 ALA A CA 1
ATOM 2421 C C . ALA A 1 287 ? 13.075 -0.986 -10.512 1.00 94.00 287 ALA A C 1
ATOM 2423 O O . ALA A 1 287 ? 12.092 -0.904 -9.778 1.00 94.00 287 ALA A O 1
ATOM 2424 N N . ILE A 1 288 ? 13.866 0.067 -10.739 1.00 93.62 288 ILE A N 1
ATOM 2425 C CA . ILE A 1 288 ? 13.590 1.405 -10.198 1.00 93.62 288 ILE A CA 1
ATOM 2426 C C . ILE A 1 288 ? 12.302 1.990 -10.788 1.00 93.62 288 ILE A C 1
ATOM 2428 O O . ILE A 1 288 ? 11.493 2.522 -10.028 1.00 93.62 288 ILE A O 1
ATOM 2432 N N . ALA A 1 289 ? 12.057 1.831 -12.090 1.00 94.94 289 ALA A N 1
ATOM 2433 C CA . ALA A 1 289 ? 10.803 2.250 -12.718 1.00 94.94 289 ALA A CA 1
ATOM 2434 C C . ALA A 1 289 ? 9.573 1.570 -12.094 1.00 94.94 289 ALA A C 1
ATOM 2436 O O . ALA A 1 289 ? 8.630 2.255 -11.709 1.00 94.94 289 ALA A O 1
ATOM 2437 N N . VAL A 1 290 ? 9.616 0.246 -11.904 1.00 95.19 290 VAL A N 1
ATOM 2438 C CA . VAL A 1 290 ? 8.558 -0.527 -11.229 1.00 95.19 290 VAL A CA 1
ATO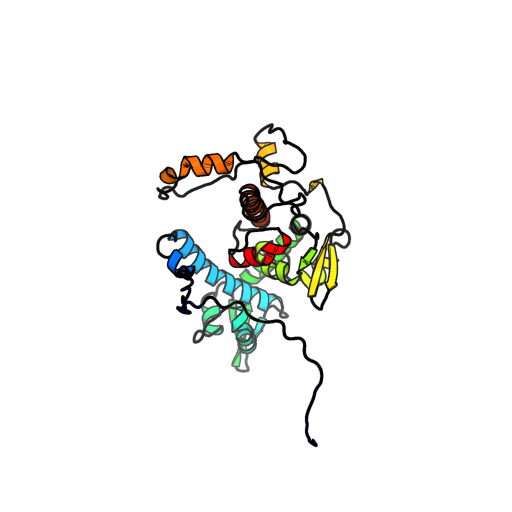M 2439 C C . VAL A 1 290 ? 8.337 -0.025 -9.801 1.00 95.19 290 VAL A C 1
ATOM 2441 O O . VAL A 1 290 ? 7.199 0.137 -9.369 1.00 95.19 290 VAL A O 1
ATOM 2444 N N . MET A 1 291 ? 9.410 0.261 -9.054 1.00 93.50 291 MET A N 1
ATOM 2445 C CA . MET A 1 291 ? 9.291 0.808 -7.698 1.00 93.50 291 MET A CA 1
ATOM 2446 C C . MET A 1 291 ? 8.631 2.187 -7.686 1.00 93.50 291 MET A C 1
ATOM 2448 O O . MET A 1 291 ? 7.778 2.442 -6.838 1.00 93.50 291 MET A O 1
ATOM 2452 N N . HIS A 1 292 ? 9.011 3.071 -8.611 1.00 93.31 292 HIS A N 1
ATOM 2453 C CA . HIS A 1 292 ? 8.380 4.382 -8.757 1.00 93.31 292 HIS A CA 1
ATOM 2454 C C . HIS A 1 292 ? 6.895 4.254 -9.085 1.00 93.31 292 HIS A C 1
ATOM 2456 O O . HIS A 1 292 ? 6.079 4.955 -8.485 1.00 93.31 292 HIS A O 1
ATOM 2462 N N . GLU A 1 293 ? 6.557 3.336 -9.984 1.00 94.94 293 GLU A N 1
ATOM 2463 C CA . GLU A 1 293 ? 5.184 3.089 -10.393 1.00 94.94 293 GLU A CA 1
ATOM 2464 C C . GLU A 1 293 ? 4.348 2.532 -9.239 1.00 94.94 293 GLU A C 1
ATOM 2466 O O . GLU A 1 293 ? 3.307 3.085 -8.901 1.00 94.94 293 GLU A O 1
ATOM 2471 N N . MET A 1 294 ? 4.843 1.530 -8.516 1.00 93.31 294 MET A N 1
ATOM 2472 C CA . MET A 1 294 ? 4.129 0.980 -7.365 1.00 93.31 294 MET A CA 1
ATOM 2473 C C . MET A 1 294 ? 3.974 2.000 -6.223 1.00 93.31 294 MET A C 1
ATOM 2475 O O . MET A 1 294 ? 2.913 2.084 -5.608 1.00 93.31 294 MET A O 1
ATOM 2479 N N . LEU A 1 295 ? 4.997 2.819 -5.948 1.00 92.81 295 LEU A N 1
ATOM 2480 C CA . LEU A 1 295 ? 4.890 3.917 -4.977 1.00 92.81 295 LEU A CA 1
ATOM 2481 C C . LEU A 1 295 ? 3.887 4.984 -5.420 1.00 92.81 295 LEU A C 1
ATOM 2483 O O . LEU A 1 295 ? 3.326 5.684 -4.581 1.00 92.81 295 LEU A O 1
ATOM 2487 N N . SER A 1 296 ? 3.647 5.124 -6.723 1.00 93.38 296 SER A N 1
ATOM 2488 C CA . SER A 1 296 ? 2.643 6.045 -7.243 1.00 93.38 296 SER A CA 1
ATOM 2489 C C . SER A 1 296 ? 1.213 5.602 -6.918 1.00 93.38 296 SER A C 1
ATOM 2491 O O . SER A 1 296 ? 0.343 6.463 -6.811 1.00 93.38 296 SER A O 1
ATOM 2493 N N . PHE A 1 297 ? 0.981 4.315 -6.652 1.00 93.12 297 PHE A N 1
ATOM 2494 C CA . PHE A 1 297 ? -0.330 3.798 -6.246 1.00 93.12 297 PHE A CA 1
ATOM 2495 C C . PHE A 1 297 ? -0.591 3.954 -4.750 1.00 93.12 297 PHE A C 1
ATOM 2497 O O . PHE A 1 297 ? -1.742 3.940 -4.328 1.00 93.12 297 PHE A O 1
ATOM 2504 N N . THR A 1 298 ? 0.454 4.135 -3.933 1.00 92.88 298 THR A N 1
ATOM 2505 C CA . THR A 1 298 ? 0.260 4.267 -2.487 1.00 92.88 298 THR A CA 1
ATOM 2506 C C . THR A 1 298 ? -0.204 5.669 -2.098 1.00 92.88 298 THR A C 1
ATOM 2508 O O . THR A 1 298 ? 0.191 6.667 -2.714 1.00 92.88 298 THR A O 1
ATOM 2511 N N . ILE A 1 299 ? -1.036 5.763 -1.057 1.00 91.56 299 ILE A N 1
ATOM 2512 C CA . ILE A 1 299 ? -1.586 7.037 -0.562 1.00 91.56 299 ILE A CA 1
ATOM 2513 C C . ILE A 1 299 ? -0.450 7.960 -0.104 1.00 91.56 299 ILE A C 1
ATOM 2515 O O . ILE A 1 299 ? -0.357 9.116 -0.506 1.00 91.56 299 ILE A O 1
ATOM 2519 N N . GLU A 1 300 ? 0.470 7.427 0.696 1.00 89.12 300 GLU A N 1
ATOM 2520 C CA . GLU A 1 300 ? 1.523 8.204 1.356 1.00 89.12 300 GLU A CA 1
ATOM 2521 C C . GLU A 1 300 ? 2.848 8.237 0.572 1.00 89.12 300 GLU A C 1
ATOM 2523 O O . GLU A 1 300 ? 3.857 8.729 1.082 1.00 89.12 300 GLU A O 1
ATOM 2528 N N . LYS A 1 301 ? 2.878 7.679 -0.649 1.00 89.88 301 LYS A N 1
ATOM 2529 C CA . LYS A 1 301 ? 4.081 7.554 -1.502 1.00 89.88 301 LYS A CA 1
ATOM 2530 C C . LYS A 1 301 ? 5.277 6.924 -0.781 1.00 89.88 301 LYS A C 1
ATOM 2532 O O . LYS A 1 301 ? 6.435 7.261 -1.034 1.00 89.88 301 LYS A O 1
ATOM 2537 N N . ARG A 1 302 ? 4.993 5.991 0.128 1.00 86.69 302 ARG A N 1
ATOM 2538 C CA . ARG A 1 302 ? 5.984 5.221 0.885 1.00 86.69 302 ARG A CA 1
ATOM 2539 C C . ARG A 1 302 ? 5.601 3.752 0.938 1.00 86.69 302 ARG A C 1
ATOM 2541 O O . ARG A 1 302 ? 4.437 3.406 0.765 1.00 86.69 302 ARG A O 1
ATOM 2548 N N . LEU A 1 303 ? 6.598 2.910 1.196 1.00 84.19 303 LEU A N 1
ATOM 2549 C CA . LEU A 1 303 ? 6.416 1.483 1.423 1.00 84.19 303 LEU A CA 1
ATOM 2550 C C . LEU A 1 303 ? 7.557 0.928 2.281 1.00 84.19 303 LEU A C 1
ATOM 2552 O O . LEU A 1 303 ? 8.687 1.421 2.225 1.00 84.19 303 LEU A O 1
ATOM 2556 N N . VAL A 1 304 ? 7.280 -0.114 3.065 1.00 82.12 304 VAL A N 1
ATOM 2557 C CA . VAL A 1 304 ? 8.325 -0.875 3.764 1.00 82.12 304 VAL A CA 1
ATOM 2558 C C . VAL A 1 304 ? 9.158 -1.645 2.734 1.00 82.12 304 VAL A C 1
ATOM 2560 O O . VAL A 1 304 ? 8.629 -2.184 1.773 1.00 82.12 304 VAL A O 1
ATOM 2563 N N . THR A 1 305 ? 10.474 -1.736 2.908 1.00 78.88 305 THR A N 1
ATOM 2564 C CA . THR A 1 305 ? 11.329 -2.407 1.911 1.00 78.88 305 THR A CA 1
ATOM 2565 C C . THR A 1 305 ? 11.075 -3.906 1.798 1.00 78.88 305 THR A C 1
ATOM 2567 O O . THR A 1 305 ? 11.228 -4.463 0.720 1.00 78.88 305 THR A O 1
ATOM 2570 N N . ASP A 1 306 ? 10.687 -4.561 2.892 1.00 79.75 306 ASP A N 1
ATOM 2571 C CA . ASP A 1 306 ? 10.398 -6.003 2.917 1.00 79.75 306 ASP A CA 1
ATOM 2572 C C . ASP A 1 306 ? 9.244 -6.356 1.977 1.00 79.75 306 ASP A C 1
ATOM 2574 O O . ASP A 1 306 ? 9.285 -7.336 1.239 1.00 79.75 306 ASP A O 1
ATOM 2578 N N . HIS A 1 307 ? 8.268 -5.461 1.900 1.00 77.25 307 HIS A N 1
ATOM 2579 C CA . HIS A 1 307 ? 7.124 -5.582 1.020 1.00 77.25 307 HIS A CA 1
ATOM 2580 C C . HIS A 1 307 ? 7.501 -5.665 -0.465 1.00 77.25 307 HIS A C 1
ATOM 2582 O O . HIS A 1 307 ? 6.982 -6.512 -1.189 1.00 77.25 307 HIS A O 1
ATOM 2588 N N . LEU A 1 308 ? 8.459 -4.842 -0.905 1.00 79.62 308 LEU A N 1
ATOM 2589 C CA . LEU A 1 308 ? 9.006 -4.891 -2.266 1.00 79.62 308 LEU A CA 1
ATOM 2590 C C . LEU A 1 308 ? 9.625 -6.250 -2.586 1.00 79.62 308 LEU A C 1
ATOM 2592 O O . LEU A 1 308 ? 9.590 -6.706 -3.728 1.00 79.62 308 LEU A O 1
ATOM 2596 N N . THR A 1 309 ? 10.216 -6.899 -1.580 1.00 82.25 309 THR A N 1
ATOM 2597 C CA . THR A 1 309 ? 10.905 -8.172 -1.787 1.00 82.25 309 THR A CA 1
ATOM 2598 C C . THR A 1 309 ? 9.946 -9.308 -2.126 1.00 82.25 309 THR A C 1
ATOM 2600 O O . THR A 1 309 ? 10.323 -10.204 -2.882 1.00 82.25 309 THR A O 1
ATOM 2603 N N . HIS A 1 310 ? 8.694 -9.231 -1.661 1.00 84.25 310 HIS A N 1
ATOM 2604 C CA . HIS A 1 310 ? 7.680 -10.244 -1.935 1.00 84.25 310 HIS A CA 1
ATOM 2605 C C . HIS A 1 310 ? 7.247 -10.298 -3.403 1.00 84.25 310 HIS A C 1
ATOM 2607 O O . HIS A 1 310 ? 6.806 -11.361 -3.826 1.00 84.25 310 HIS A O 1
ATOM 2613 N N . PHE A 1 311 ? 7.410 -9.220 -4.179 1.00 88.81 311 PHE A N 1
ATOM 2614 C CA . PHE A 1 311 ? 7.016 -9.163 -5.598 1.00 88.81 311 PHE A CA 1
ATOM 2615 C C . PHE A 1 311 ? 8.177 -9.288 -6.588 1.00 88.81 311 PHE A C 1
ATOM 2617 O O . PHE A 1 311 ? 8.020 -9.064 -7.788 1.00 88.81 311 PHE A O 1
ATOM 2624 N N . ARG A 1 312 ? 9.387 -9.601 -6.109 1.00 89.06 312 ARG A N 1
ATOM 2625 C CA . ARG A 1 312 ? 10.581 -9.609 -6.971 1.00 89.06 312 ARG A CA 1
ATOM 2626 C C . ARG A 1 312 ? 10.478 -10.574 -8.141 1.00 89.06 312 ARG A C 1
ATOM 2628 O O . ARG A 1 312 ? 11.042 -10.293 -9.193 1.00 89.06 312 ARG A O 1
ATOM 2635 N N . ARG A 1 313 ? 9.809 -11.710 -7.942 1.00 90.50 313 ARG A N 1
ATOM 2636 C CA . ARG A 1 313 ? 9.647 -12.725 -8.987 1.00 90.50 313 ARG A CA 1
ATOM 2637 C C . ARG A 1 313 ? 8.643 -12.248 -10.028 1.00 90.50 313 ARG A C 1
ATOM 2639 O O . ARG A 1 313 ? 8.948 -12.266 -11.210 1.00 90.50 313 ARG A O 1
ATOM 2646 N N . GLU A 1 314 ? 7.499 -11.756 -9.573 1.00 93.50 314 GLU A N 1
ATOM 2647 C CA . GLU A 1 314 ? 6.385 -11.333 -10.416 1.00 93.50 314 GLU A CA 1
ATOM 2648 C C . GLU A 1 314 ? 6.717 -10.096 -11.251 1.00 93.50 314 GLU A C 1
ATOM 2650 O O . GLU A 1 314 ? 6.256 -9.990 -12.383 1.00 93.50 314 GLU A O 1
ATOM 2655 N N . PHE A 1 315 ? 7.548 -9.188 -10.730 1.00 93.38 315 PHE A N 1
ATOM 2656 C CA . PHE A 1 315 ? 7.946 -7.966 -11.434 1.00 93.38 315 PHE A CA 1
ATOM 2657 C C . PHE A 1 315 ? 9.354 -7.997 -12.034 1.00 93.38 315 PHE A C 1
ATOM 2659 O O . PHE A 1 315 ? 9.788 -6.977 -12.567 1.00 93.38 315 PHE A O 1
ATOM 2666 N N . VAL A 1 316 ? 10.070 -9.126 -11.976 1.00 91.44 316 VAL A N 1
ATOM 2667 C CA . VAL A 1 316 ? 11.432 -9.267 -12.535 1.00 91.44 316 VAL A CA 1
ATOM 2668 C C . VAL A 1 316 ? 12.381 -8.212 -11.943 1.00 91.44 316 VAL A C 1
ATOM 2670 O O . VAL A 1 316 ? 12.897 -7.334 -12.630 1.00 91.44 316 VAL A O 1
ATOM 2673 N N . MET A 1 317 ? 12.565 -8.266 -10.621 1.00 90.44 317 MET A N 1
ATOM 2674 C CA . MET A 1 317 ? 13.441 -7.358 -9.868 1.00 90.44 317 MET A CA 1
ATOM 2675 C C . MET A 1 317 ? 14.652 -8.093 -9.255 1.00 90.44 317 MET A C 1
ATOM 2677 O O . MET A 1 317 ? 14.568 -9.293 -8.975 1.00 90.44 317 MET A O 1
ATOM 2681 N N . PRO A 1 318 ? 15.769 -7.388 -8.976 1.00 84.19 318 PRO A N 1
ATOM 2682 C CA . PRO A 1 318 ? 16.982 -7.990 -8.422 1.00 84.19 318 PRO A CA 1
ATOM 2683 C C . PRO A 1 318 ? 16.770 -8.743 -7.098 1.00 84.19 318 PRO A C 1
ATOM 2685 O O . PRO A 1 318 ? 16.146 -8.235 -6.160 1.00 84.19 318 PRO A O 1
ATOM 2688 N N . GLN A 1 319 ? 17.374 -9.932 -6.987 1.00 73.19 319 GLN A N 1
ATOM 2689 C CA . GLN A 1 319 ? 17.541 -10.652 -5.721 1.00 73.19 319 GLN A CA 1
ATOM 2690 C C . GLN A 1 319 ? 18.781 -10.091 -5.006 1.00 73.19 319 GLN A C 1
ATOM 2692 O O . GLN A 1 319 ? 19.868 -10.076 -5.578 1.00 73.19 319 GLN A O 1
ATOM 2697 N N . SER A 1 320 ? 18.605 -9.549 -3.797 1.00 57.47 320 SER A N 1
ATOM 2698 C CA . SER A 1 320 ? 19.682 -8.902 -3.016 1.00 57.47 320 SER A CA 1
ATOM 2699 C C . SER A 1 320 ? 20.530 -9.868 -2.208 1.00 57.47 320 SER A C 1
ATOM 2701 O O . SER A 1 320 ? 19.934 -10.829 -1.675 1.00 57.47 320 SER A O 1
#

Secondary structure (DSSP, 8-state):
---------------------------------------HHHHHTTT--HHHHHHHHHHHHHHHHHHHHHHHHHSGGGEEEHHHHGGGTTTTT--TT--HHHHHTT-TTTEEEEE-TTS-EEEEE-HHHHHHHHHHHHHHHHTHHHHHHHHHHHHHTSTTSEEEHHHHHHTTTTTT--TTTTTTGGGG-TTTEEEEEETTEEEEEE----GGG-S-HHHHHHHHH------STTEE---------TT-TTGGGTHHHHHHHHH--EE-TTS--TTPPTTSHHHHHHHHHHHHHHHHHSTTS---HHHHHTTTTTTT----

Nearest PDB structures (foldseek):
  7el3-assembly1_B  TM=5.616E-01  e=1.113E-01  Acinetobacter baumannii
  9bz0-assembly1_f  TM=3.263E-01  e=1.241E-01  Homo sapiens
  8umh-assembly1_W  TM=4.342E-01  e=3.497E-01  Saccharomyces cerevisiae
  9er2-assembly1_Q  TM=4.022E-01  e=1.099E+00  Homo sapiens

pLDDT: mean 80.65, std 22.26, range [21.42, 97.31]

Mean predicted aligned error: 11.46 Å

Organism: Iris pallida (NCBI:txid29817)

Radius of gyration: 28.23 Å; Cα contacts (8 Å, |Δi|>4): 281; chains: 1; bounding box: 75×82×66 Å

InterPro domains:
  IPR021099 Plant organelle RNA recognition domain [PF11955] (47-319)
  IPR045040 PORR family [PTHR31476] (31-319)